Protein AF-0000000067177892 (afdb_homodimer)

Nearest PDB structures (foldseek):
  2gff-assembly1_A  TM=6.973E-01  e=8.942E-05  Yersinia pestis
  4hl9-assembly4_H  TM=6.411E-01  e=6.938E-05  Rhodospirillum rubrum ATCC 11170
  2omo-assembly4_E  TM=6.612E-01  e=3.390E-04  Nitrosomonas europaea
  4dpo-assembly1_B  TM=6.116E-01  e=1.309E-04  Methanosarcina mazei Go1
  3lo3-assembly2_C  TM=5.794E-01  e=1.880E-03  Colwellia psychrerythraea 34H

Foldseek 3Di:
DKKKKKWFFAAPPWFFAVVCCVPPLQVLLCVQLVVLFFPDWDKDADPDAHPDGRTGIMIITDGPDPNSVVCSCPDPSVVVSLVCCVVGGPTDIDIDMDDDDDDPPD/DKKKKKWFFAAPPWFFAVVCCVPPLQVLLCVQLVVLFFPDWDKDADPDAHPDGRTGIMIITDGPDPNSVVCSCPDPSVVVSLVCRVVGGPTDIDMDMDDDDDDPPD

Structure (mmCIF, N/CA/C/O backbone):
data_AF-0000000067177892-model_v1
#
loop_
_entity.id
_entity.type
_entity.pdbx_description
1 polymer 'Ethyl tert-butyl ether degradation EthD'
#
loop_
_atom_site.group_PDB
_atom_site.id
_atom_site.type_symbol
_atom_site.label_atom_id
_atom_site.label_alt_id
_atom_site.label_comp_id
_atom_site.label_asym_id
_atom_site.label_entity_id
_atom_site.label_seq_id
_atom_site.pdbx_PDB_ins_code
_atom_site.Cartn_x
_atom_site.Cartn_y
_atom_site.Cartn_z
_atom_site.occupancy
_atom_site.B_iso_or_equiv
_atom_site.auth_seq_id
_atom_site.auth_comp_id
_atom_site.auth_asym_id
_atom_site.auth_atom_id
_atom_site.pdbx_PDB_model_num
ATOM 1 N N . MET A 1 1 ? -8.859 -0.493 13.383 1 86.25 1 MET A N 1
ATOM 2 C CA . MET A 1 1 ? -7.719 0.287 12.906 1 86.25 1 MET A CA 1
ATOM 3 C C . MET A 1 1 ? -7.93 0.736 11.469 1 86.25 1 MET A C 1
ATOM 5 O O . MET A 1 1 ? -8.469 -0.015 10.648 1 86.25 1 MET A O 1
ATOM 9 N N . THR A 1 2 ? -7.699 2.133 11.242 1 94.75 2 THR A N 1
ATOM 10 C CA . THR A 1 2 ? -7.844 2.732 9.914 1 94.75 2 THR A CA 1
ATOM 11 C C . THR A 1 2 ? -6.48 3.094 9.336 1 94.75 2 THR A C 1
ATOM 13 O O . THR A 1 2 ? -5.605 3.586 10.047 1 94.75 2 THR A O 1
ATOM 16 N N . MET A 1 3 ? -6.438 2.818 8.031 1 97.06 3 MET A N 1
ATOM 17 C CA . MET A 1 3 ? -5.168 3.111 7.367 1 97.06 3 MET A CA 1
ATOM 18 C C . MET A 1 3 ? -5.375 4.062 6.191 1 97.06 3 MET A C 1
ATOM 20 O O . MET A 1 3 ? -6.34 3.924 5.438 1 97.06 3 MET A O 1
ATOM 24 N N . MET A 1 4 ? -4.551 5.051 6.16 1 97.19 4 MET A N 1
ATOM 25 C CA . MET A 1 4 ? -4.496 5.898 4.973 1 97.19 4 MET A CA 1
ATOM 26 C C . MET A 1 4 ? -3.293 5.543 4.105 1 97.19 4 MET A C 1
ATOM 28 O O . MET A 1 4 ? -2.152 5.582 4.574 1 97.19 4 MET A O 1
ATOM 32 N N . LEU A 1 5 ? -3.57 5.156 2.922 1 97.12 5 LEU A N 1
ATOM 33 C CA . LEU A 1 5 ? -2.529 4.98 1.915 1 97.12 5 LEU A CA 1
ATOM 34 C C . LEU A 1 5 ? -2.154 6.316 1.282 1 97.12 5 LEU A C 1
ATOM 36 O O . LEU A 1 5 ? -3.021 7.035 0.779 1 97.12 5 LEU A O 1
ATOM 40 N N . VAL A 1 6 ? -0.869 6.648 1.388 1 97.12 6 VAL A N 1
ATOM 41 C CA . VAL A 1 6 ? -0.323 7.766 0.622 1 97.12 6 VAL A CA 1
ATOM 42 C C . VAL A 1 6 ? 0.637 7.242 -0.443 1 97.12 6 VAL A C 1
ATOM 44 O O . VAL A 1 6 ? 1.616 6.562 -0.125 1 97.12 6 VAL A O 1
ATOM 47 N N . HIS A 1 7 ? 0.325 7.52 -1.714 1 94.75 7 HIS A N 1
ATOM 48 C CA . HIS A 1 7 ? 1.278 7.031 -2.703 1 94.75 7 HIS A CA 1
ATOM 49 C C . HIS A 1 7 ? 1.617 8.109 -3.723 1 94.75 7 HIS A C 1
ATOM 51 O O . HIS A 1 7 ? 0.82 9.023 -3.953 1 94.75 7 HIS A O 1
ATOM 57 N N . TYR A 1 8 ? 2.836 8.086 -4.156 1 95.75 8 TYR A N 1
ATOM 58 C CA . TYR A 1 8 ? 3.387 8.969 -5.176 1 95.75 8 TYR A CA 1
ATOM 59 C C . TYR A 1 8 ? 3.625 8.219 -6.48 1 95.75 8 TYR A C 1
ATOM 61 O O . TYR A 1 8 ? 4.352 7.223 -6.508 1 95.75 8 TYR A O 1
ATOM 69 N N . VAL A 1 9 ? 2.949 8.703 -7.508 1 92.88 9 VAL A N 1
ATOM 70 C CA . VAL A 1 9 ? 3.062 8.086 -8.82 1 92.88 9 VAL A CA 1
ATOM 71 C C . VAL A 1 9 ? 3.75 9.047 -9.789 1 92.88 9 VAL A C 1
ATOM 73 O O . VAL A 1 9 ? 3.35 10.203 -9.914 1 92.88 9 VAL A O 1
ATOM 76 N N . GLY A 1 10 ? 4.793 8.57 -10.32 1 91.94 10 GLY A N 1
ATOM 77 C CA . GLY A 1 10 ? 5.574 9.375 -11.25 1 91.94 10 GLY A CA 1
ATOM 78 C C . GLY A 1 10 ? 6.234 8.555 -12.344 1 91.94 10 GLY A C 1
ATOM 79 O O . GLY A 1 10 ? 5.672 7.566 -12.805 1 91.94 10 GLY A O 1
ATOM 80 N N . ASN A 1 11 ? 7.176 9.086 -12.922 1 88.44 11 ASN A N 1
ATOM 81 C CA . ASN A 1 11 ? 7.965 8.398 -13.938 1 88.44 11 ASN A CA 1
ATOM 82 C C . ASN A 1 11 ? 9.461 8.531 -13.664 1 88.44 11 ASN A C 1
ATOM 84 O O . ASN A 1 11 ? 9.867 9.008 -12.602 1 88.44 11 ASN A O 1
ATOM 88 N N . ALA A 1 12 ? 10.25 7.988 -14.578 1 83.75 12 ALA A N 1
ATOM 89 C CA . ALA A 1 12 ? 11.695 7.93 -14.383 1 83.75 12 ALA A CA 1
ATOM 90 C C . ALA A 1 12 ? 12.289 9.328 -14.234 1 83.75 12 ALA A C 1
ATOM 92 O O . ALA A 1 12 ? 13.344 9.5 -13.625 1 83.75 12 ALA A O 1
ATOM 93 N N . ASP A 1 13 ? 11.57 10.352 -14.672 1 89 13 ASP A N 1
ATOM 94 C CA . ASP A 1 13 ? 12.094 11.719 -14.656 1 89 13 ASP A CA 1
ATOM 95 C C . ASP A 1 13 ? 11.562 12.492 -13.445 1 89 13 ASP A C 1
ATOM 97 O O . ASP A 1 13 ? 11.992 13.617 -13.188 1 89 13 ASP A O 1
ATOM 101 N N . SER A 1 14 ? 10.695 11.844 -12.773 1 93.25 14 SER A N 1
ATOM 102 C CA . SER A 1 14 ? 10.094 12.547 -11.641 1 93.25 14 SER A CA 1
ATOM 103 C C . SER A 1 14 ? 11.102 12.766 -10.523 1 93.25 14 SER A C 1
ATOM 105 O O . SER A 1 14 ? 11.883 11.867 -10.195 1 93.25 14 SER A O 1
ATOM 107 N N . ARG A 1 15 ? 11.078 13.969 -9.992 1 95.56 15 ARG A N 1
ATOM 108 C CA . ARG A 1 15 ? 11.891 14.281 -8.828 1 95.56 15 ARG A CA 1
ATOM 109 C C . ARG A 1 15 ? 11.281 13.703 -7.555 1 95.56 15 ARG A C 1
ATOM 111 O O . ARG A 1 15 ? 10.109 13.961 -7.25 1 95.56 15 ARG A O 1
ATOM 118 N N . PHE A 1 16 ? 12.102 13.008 -6.785 1 96.75 16 PHE A N 1
ATOM 119 C CA . PHE A 1 16 ? 11.734 12.539 -5.453 1 96.75 16 PHE A CA 1
ATOM 120 C C . PHE A 1 16 ? 12.969 12.367 -4.578 1 96.75 16 PHE A C 1
ATOM 122 O O . PHE A 1 16 ? 13.781 11.469 -4.805 1 96.75 16 PHE A O 1
ATOM 129 N N . ASP A 1 17 ? 13.117 13.195 -3.613 1 97.56 17 ASP A N 1
ATOM 130 C CA . ASP A 1 17 ? 14.25 13.148 -2.693 1 97.56 17 ASP A CA 1
ATOM 131 C C . ASP A 1 17 ? 13.977 12.188 -1.535 1 97.56 17 ASP A C 1
ATOM 133 O O . ASP A 1 17 ? 13.469 12.602 -0.488 1 97.56 17 ASP A O 1
ATOM 137 N N . ARG A 1 18 ? 14.398 10.969 -1.664 1 96.5 18 ARG A N 1
ATOM 138 C CA . ARG A 1 18 ? 14.102 9.906 -0.711 1 96.5 18 ARG A CA 1
ATOM 139 C C . ARG A 1 18 ? 14.719 10.203 0.651 1 96.5 18 ARG A C 1
ATOM 141 O O . ARG A 1 18 ? 14.109 9.922 1.688 1 96.5 18 ARG A O 1
ATOM 148 N N . ASP A 1 19 ? 15.969 10.695 0.609 1 96.94 19 ASP A N 1
ATOM 149 C CA . ASP A 1 19 ? 16.641 10.992 1.871 1 96.94 19 ASP A CA 1
ATOM 150 C C . ASP A 1 19 ? 15.859 12.031 2.676 1 96.94 19 ASP A C 1
ATOM 152 O O . ASP A 1 19 ? 15.594 11.836 3.863 1 96.94 19 ASP A O 1
ATOM 156 N N . TYR A 1 20 ? 15.516 13.141 2.014 1 98.31 20 TYR A N 1
ATOM 157 C CA . TYR A 1 20 ? 14.734 14.164 2.695 1 98.31 20 TYR A CA 1
ATOM 158 C C . TYR A 1 20 ? 13.406 13.594 3.193 1 98.31 20 TYR A C 1
ATOM 160 O O . TYR A 1 20 ? 12.992 13.875 4.32 1 98.31 20 TYR A O 1
ATOM 168 N N . TYR A 1 21 ? 12.82 12.828 2.338 1 98.44 21 TYR A N 1
ATOM 169 C CA . TYR A 1 21 ? 11.539 12.227 2.688 1 98.44 21 TYR A CA 1
ATOM 170 C C . TYR A 1 21 ? 11.641 11.43 3.977 1 98.44 21 TYR A C 1
ATOM 172 O O . TYR A 1 21 ? 10.836 11.594 4.891 1 98.44 21 TYR A O 1
ATOM 180 N N . MET A 1 22 ? 12.617 10.672 4.094 1 98.19 22 MET A N 1
ATOM 181 C CA . MET A 1 22 ? 12.75 9.75 5.219 1 98.19 22 MET A CA 1
ATOM 182 C C . MET A 1 22 ? 13.258 10.484 6.461 1 98.19 22 MET A C 1
ATOM 184 O O . MET A 1 22 ? 12.859 10.148 7.578 1 98.19 22 MET A O 1
ATOM 188 N N . THR A 1 23 ? 14.094 11.453 6.293 1 98.06 23 THR A N 1
ATOM 189 C CA . THR A 1 23 ? 14.781 12.023 7.445 1 98.06 23 THR A CA 1
ATOM 190 C C . THR A 1 23 ? 14.047 13.266 7.945 1 98.06 23 THR A C 1
ATOM 192 O O . THR A 1 23 ? 14.234 13.688 9.094 1 98.06 23 THR A O 1
ATOM 195 N N . GLU A 1 24 ? 13.25 13.875 7.098 1 98.5 24 GLU A N 1
ATOM 196 C CA . GLU A 1 24 ? 12.578 15.117 7.477 1 98.5 24 GLU A CA 1
ATOM 197 C C . GLU A 1 24 ? 11.062 14.969 7.395 1 98.5 24 GLU A C 1
ATOM 199 O O . GLU A 1 24 ? 10.359 15.18 8.383 1 98.5 24 GLU A O 1
ATOM 204 N N . HIS A 1 25 ? 10.539 14.578 6.27 1 98.75 25 HIS A N 1
ATOM 205 C CA . HIS A 1 25 ? 9.094 14.641 6.047 1 98.75 25 HIS A CA 1
ATOM 206 C C . HIS A 1 25 ? 8.359 13.625 6.914 1 98.75 25 HIS A C 1
ATOM 208 O O . HIS A 1 25 ? 7.391 13.969 7.594 1 98.75 25 HIS A O 1
ATOM 214 N N . VAL A 1 26 ? 8.82 12.398 6.895 1 98.56 26 VAL A N 1
ATOM 215 C CA . VAL A 1 26 ? 8.125 11.344 7.625 1 98.56 26 VAL A CA 1
ATOM 216 C C . VAL A 1 26 ? 8.156 11.648 9.125 1 98.56 26 VAL A C 1
ATOM 218 O O . VAL A 1 26 ? 7.125 11.586 9.797 1 98.56 26 VAL A O 1
ATOM 221 N N . PRO A 1 27 ? 9.312 12.07 9.688 1 98.44 27 PRO A N 1
ATOM 222 C CA . PRO A 1 27 ? 9.297 12.477 11.094 1 98.44 27 PRO A CA 1
ATOM 223 C C . PRO A 1 27 ? 8.344 13.641 11.359 1 98.44 27 PRO A C 1
ATOM 225 O O . PRO A 1 27 ? 7.723 13.711 12.422 1 98.44 27 PRO A O 1
ATOM 228 N N . LEU A 1 28 ? 8.227 14.602 10.445 1 98.62 28 LEU A N 1
ATOM 229 C CA . LEU A 1 28 ? 7.27 15.695 10.57 1 98.62 28 LEU A CA 1
ATOM 230 C C . LEU A 1 28 ? 5.844 15.156 10.641 1 98.62 28 LEU A C 1
ATOM 232 O O . LEU A 1 28 ? 5.051 15.609 11.469 1 98.62 28 LEU A O 1
ATOM 236 N N . VAL A 1 29 ? 5.461 14.195 9.789 1 98.69 29 VAL A N 1
ATOM 237 C CA . VAL A 1 29 ? 4.156 13.539 9.789 1 98.69 29 VAL A CA 1
ATOM 238 C C . VAL A 1 29 ? 3.906 12.883 11.141 1 98.69 29 VAL A C 1
ATOM 240 O O . VAL A 1 29 ? 2.859 13.094 11.758 1 98.69 29 VAL A O 1
ATOM 243 N N . GLU A 1 30 ? 4.879 12.148 11.602 1 98.44 30 GLU A N 1
ATOM 244 C CA . GLU A 1 30 ? 4.742 11.414 12.859 1 98.44 30 GLU A CA 1
ATOM 245 C C . GLU A 1 30 ? 4.566 12.359 14.039 1 98.44 30 GLU A C 1
ATOM 247 O O . GLU A 1 30 ? 3.732 12.125 14.914 1 98.44 30 GLU A O 1
ATOM 252 N N . ARG A 1 31 ? 5.367 13.398 14.039 1 98.19 31 ARG A N 1
ATOM 253 C CA . ARG A 1 31 ? 5.266 14.367 15.125 1 98.19 31 ARG A CA 1
ATOM 254 C C . ARG A 1 31 ? 3.926 15.102 15.086 1 98.19 31 ARG A C 1
ATOM 256 O O . ARG A 1 31 ? 3.346 15.406 16.125 1 98.19 31 ARG A O 1
ATOM 263 N N . THR A 1 32 ? 3.461 15.398 13.945 1 98.5 32 THR A N 1
ATOM 264 C CA . THR A 1 32 ? 2.25 16.188 13.758 1 98.5 32 THR A CA 1
ATOM 265 C C . THR A 1 32 ? 1.008 15.359 14.062 1 98.5 32 THR A C 1
ATOM 267 O O . THR A 1 32 ? 0.1 15.82 14.758 1 98.5 32 THR A O 1
ATOM 270 N N . TRP A 1 33 ? 0.952 14.125 13.617 1 98.69 33 TRP A N 1
ATOM 271 C CA . TRP A 1 33 ? -0.287 13.359 13.672 1 98.69 33 TRP A CA 1
ATOM 272 C C . TRP A 1 33 ? -0.254 12.352 14.812 1 98.69 33 TRP A C 1
ATOM 274 O O . TRP A 1 33 ? -1.292 11.805 15.203 1 98.69 33 TRP A O 1
ATOM 284 N N . GLY A 1 34 ? 0.928 12.102 15.352 1 98.31 34 GLY A N 1
ATOM 285 C CA . GLY A 1 34 ? 1.055 11.211 16.4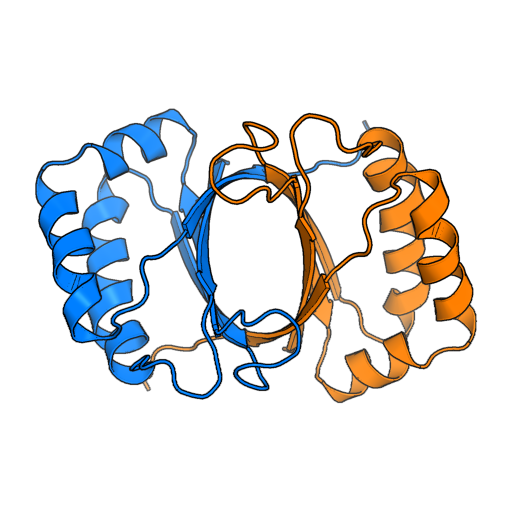84 1 98.31 34 GLY A CA 1
ATOM 286 C C . GLY A 1 34 ? 0.083 11.531 17.609 1 98.31 34 GLY A C 1
ATOM 287 O O . GLY A 1 34 ? -0.691 10.672 18.031 1 98.31 34 GLY A O 1
ATOM 288 N N . PRO A 1 35 ? 0.125 12.734 18.094 1 98.12 35 PRO A N 1
ATOM 289 C CA . PRO A 1 35 ? -0.774 13.109 19.188 1 98.12 35 PRO A CA 1
ATOM 290 C C . PRO A 1 35 ? -2.248 12.938 18.812 1 98.12 35 PRO A C 1
ATOM 292 O O . PRO A 1 35 ? -3.105 12.93 19.703 1 98.12 35 PRO A O 1
ATOM 295 N N . HIS A 1 36 ? -2.553 12.812 17.562 1 97.94 36 HIS A N 1
ATOM 296 C CA . HIS A 1 36 ? -3.938 12.695 17.109 1 97.94 36 HIS A CA 1
ATOM 297 C C . HIS A 1 36 ? -4.285 11.242 16.781 1 97.94 36 HIS A C 1
ATOM 299 O O . HIS A 1 36 ? -5.363 10.969 16.266 1 97.94 36 HIS A O 1
ATOM 305 N N . GLY A 1 37 ? -3.336 10.344 17.016 1 97.94 37 GLY A N 1
ATOM 306 C CA . GLY A 1 37 ? -3.73 8.945 16.922 1 97.94 37 GLY A CA 1
ATOM 307 C C . GLY A 1 37 ? -3.002 8.203 15.82 1 97.94 37 GLY A C 1
ATOM 308 O O . GLY A 1 37 ? -3.271 7.02 15.578 1 97.94 37 GLY A O 1
ATOM 309 N N . LEU A 1 38 ? -2.068 8.812 15.094 1 98.62 38 LEU A N 1
ATOM 310 C CA . LEU A 1 38 ? -1.201 8.055 14.195 1 98.62 38 LEU A CA 1
ATOM 311 C C . LEU A 1 38 ? -0.322 7.082 14.977 1 98.62 38 LEU A C 1
ATOM 313 O O . LEU A 1 38 ? 0.424 7.492 15.867 1 98.62 38 LEU A O 1
ATOM 317 N N . ARG A 1 39 ? -0.387 5.848 14.578 1 98.44 39 ARG A N 1
ATOM 318 C CA . ARG A 1 39 ? 0.364 4.82 15.297 1 98.44 39 ARG A CA 1
ATOM 319 C C . ARG A 1 39 ? 1.668 4.496 14.57 1 98.44 39 ARG A C 1
ATOM 321 O O . ARG A 1 39 ? 2.678 4.191 15.211 1 98.44 39 ARG A O 1
ATOM 328 N N . SER A 1 40 ? 1.587 4.551 13.266 1 97.81 40 SER A N 1
ATOM 329 C CA . SER A 1 40 ? 2.791 4.309 12.477 1 97.81 40 SER A CA 1
ATOM 330 C C . SER A 1 40 ? 2.65 4.867 11.07 1 97.81 40 SER A C 1
ATOM 332 O O . SER A 1 40 ? 1.536 5.043 10.57 1 97.81 40 SER A O 1
ATOM 334 N N . ALA A 1 41 ? 3.748 5.176 10.531 1 98.31 41 ALA A N 1
ATOM 335 C CA . ALA A 1 41 ? 3.939 5.492 9.125 1 98.31 41 ALA A CA 1
ATOM 336 C C . ALA A 1 41 ? 5.008 4.602 8.5 1 98.31 41 ALA A C 1
ATOM 338 O O . ALA A 1 41 ? 6.207 4.805 8.719 1 98.31 41 ALA A O 1
ATOM 339 N N . GLU A 1 42 ? 4.605 3.65 7.754 1 98 42 GLU A N 1
ATOM 340 C CA . GLU A 1 42 ? 5.527 2.699 7.137 1 98 42 GLU A CA 1
ATOM 341 C C . GLU A 1 42 ? 5.77 3.041 5.668 1 98 42 GLU A C 1
ATOM 343 O O . GLU A 1 42 ? 4.828 3.1 4.875 1 98 42 GLU A O 1
ATOM 348 N N . VAL A 1 43 ? 7.051 3.186 5.383 1 97.94 43 VAL A N 1
ATOM 349 C CA . VAL A 1 43 ? 7.387 3.635 4.035 1 97.94 43 VAL A CA 1
ATOM 350 C C . VAL A 1 43 ? 8.008 2.484 3.244 1 97.94 43 VAL A C 1
ATOM 352 O O . VAL A 1 43 ? 8.828 1.733 3.77 1 97.94 43 VAL A O 1
ATOM 355 N N . TYR A 1 44 ? 7.555 2.381 2.01 1 96.62 44 TYR A N 1
ATOM 356 C CA . TYR A 1 44 ? 8.195 1.512 1.026 1 96.62 44 TYR A CA 1
ATOM 357 C C . TYR A 1 44 ? 8.523 2.281 -0.247 1 96.62 44 TYR A C 1
ATOM 359 O O . TYR A 1 44 ? 7.754 3.143 -0.678 1 96.62 44 TYR A O 1
ATOM 367 N N . PHE A 1 45 ? 9.68 1.915 -0.827 1 94.94 45 PHE A N 1
ATOM 368 C CA . PHE A 1 45 ? 10.094 2.463 -2.113 1 94.94 45 PHE A CA 1
ATOM 369 C C . PHE A 1 45 ? 10.078 1.387 -3.191 1 94.94 45 PHE A C 1
ATOM 371 O O . PHE A 1 45 ? 10.477 0.248 -2.947 1 94.94 45 PHE A O 1
ATOM 378 N N . ALA A 1 46 ? 9.539 1.821 -4.391 1 94.38 46 ALA A N 1
ATOM 379 C CA . ALA A 1 46 ? 9.68 0.912 -5.527 1 94.38 46 ALA A CA 1
ATOM 380 C C . ALA A 1 46 ? 11.141 0.569 -5.781 1 94.38 46 ALA A C 1
ATOM 382 O O . ALA A 1 46 ? 12.008 1.441 -5.715 1 94.38 46 ALA A O 1
ATOM 383 N N . ALA A 1 47 ? 11.43 -0.761 -5.934 1 88.81 47 ALA A N 1
ATOM 384 C CA . ALA A 1 47 ? 12.797 -1.205 -6.188 1 88.81 47 ALA A CA 1
ATOM 385 C C . ALA A 1 47 ? 13.32 -0.637 -7.504 1 88.81 47 ALA A C 1
ATOM 387 O O . ALA A 1 47 ? 14.484 -0.241 -7.598 1 88.81 47 ALA A O 1
ATOM 388 N N . GLU A 1 48 ? 12.5 -0.742 -8.484 1 78.25 48 GLU A N 1
ATOM 389 C CA . GLU A 1 48 ? 12.836 -0.118 -9.766 1 78.25 48 GLU A CA 1
ATOM 390 C C . GLU A 1 48 ? 11.875 1.028 -10.086 1 78.25 48 GLU A C 1
ATOM 392 O O . GLU A 1 48 ? 10.656 0.871 -9.992 1 78.25 48 GLU A O 1
ATOM 397 N N . ALA A 1 49 ? 12.578 2.174 -9.953 1 57.88 49 ALA A N 1
ATOM 398 C CA . ALA A 1 49 ? 11.781 3.373 -10.203 1 57.88 49 ALA A CA 1
ATOM 399 C C . ALA A 1 49 ? 11.172 3.355 -11.602 1 57.88 49 ALA A C 1
ATOM 401 O O . ALA A 1 49 ? 11.836 2.951 -12.562 1 57.88 49 ALA A O 1
ATOM 402 N N . GLY A 1 50 ? 9.891 3.881 -11.578 1 56.34 50 GLY A N 1
ATOM 403 C CA . GLY A 1 50 ? 9.297 4.152 -12.875 1 56.34 50 GLY A CA 1
ATOM 404 C C . GLY A 1 50 ? 8.875 2.895 -13.609 1 56.34 50 GLY A C 1
ATOM 405 O O . GLY A 1 50 ? 8.625 2.93 -14.82 1 56.34 50 GLY A O 1
ATOM 406 N N . GLU A 1 51 ? 9.016 1.813 -13.016 1 57.97 51 GLU A N 1
ATOM 407 C CA . GLU A 1 51 ? 8.469 0.658 -13.719 1 57.97 51 GLU A CA 1
ATOM 408 C C . GLU A 1 51 ? 7.012 0.883 -14.102 1 57.97 51 GLU A C 1
ATOM 410 O O . GLU A 1 51 ? 6.461 1.958 -13.859 1 57.97 51 GLU A O 1
ATOM 415 N N . ALA A 1 52 ? 6.363 -0.119 -14.625 1 56.59 52 ALA A N 1
ATOM 416 C CA . ALA A 1 52 ? 5.117 -0.158 -15.391 1 56.59 52 ALA A CA 1
ATOM 417 C C . ALA A 1 52 ? 4.027 0.659 -14.703 1 56.59 52 ALA A C 1
ATOM 419 O O . ALA A 1 52 ? 3.256 1.356 -15.367 1 56.59 52 ALA A O 1
ATOM 420 N N . ASP A 1 53 ? 4.031 0.902 -13.438 1 71.44 53 ASP A N 1
ATOM 421 C CA . ASP A 1 53 ? 2.844 1.539 -12.875 1 71.44 53 ASP A CA 1
ATOM 422 C C . ASP A 1 53 ? 3.188 2.896 -12.266 1 71.44 53 ASP A C 1
ATOM 424 O O . ASP A 1 53 ? 2.301 3.615 -11.797 1 71.44 53 ASP A O 1
ATOM 428 N N . GLY A 1 54 ? 4.449 3.277 -12.367 1 87.06 54 GLY A N 1
ATOM 429 C CA . GLY A 1 54 ? 4.902 4.613 -12.016 1 87.06 54 GLY A CA 1
ATOM 430 C C . GLY A 1 54 ? 4.926 4.859 -10.523 1 87.06 54 GLY A C 1
ATOM 431 O O . GLY A 1 54 ? 5.152 5.988 -10.078 1 87.06 54 GLY A O 1
ATOM 432 N N . VAL A 1 55 ? 4.625 3.801 -9.68 1 93.19 55 VAL A N 1
ATOM 433 C CA . VAL A 1 55 ? 4.668 4.008 -8.234 1 93.19 55 VAL A CA 1
ATOM 434 C C . VAL A 1 55 ? 6.105 4.27 -7.789 1 93.19 55 VAL A C 1
ATOM 436 O O . VAL A 1 55 ? 7.004 3.477 -8.078 1 93.19 55 VAL A O 1
ATOM 439 N N . ILE A 1 56 ? 6.301 5.312 -7.191 1 94.94 56 ILE A N 1
ATOM 440 C CA . ILE A 1 56 ? 7.613 5.676 -6.668 1 94.94 56 ILE A CA 1
ATOM 441 C C . ILE A 1 56 ? 7.711 5.273 -5.195 1 94.94 56 ILE A C 1
ATOM 443 O O . ILE A 1 56 ? 8.688 4.645 -4.785 1 94.94 56 ILE A O 1
ATOM 447 N N . THR A 1 57 ? 6.699 5.574 -4.445 1 95.81 57 THR A N 1
ATOM 448 C CA . THR A 1 57 ? 6.688 5.309 -3.01 1 95.81 57 THR A CA 1
ATOM 449 C C . THR A 1 57 ? 5.254 5.188 -2.494 1 95.81 57 THR A C 1
ATOM 451 O O . THR A 1 57 ? 4.336 5.789 -3.051 1 95.81 57 THR A O 1
ATOM 454 N N . ILE A 1 58 ? 5.137 4.344 -1.496 1 97.06 58 ILE A N 1
ATOM 455 C CA . ILE A 1 58 ? 3.916 4.336 -0.698 1 97.06 58 ILE A CA 1
ATOM 456 C C . ILE A 1 58 ? 4.262 4.543 0.775 1 97.06 58 ILE A C 1
ATOM 458 O O . ILE A 1 58 ? 5.324 4.121 1.235 1 97.06 58 ILE A O 1
ATOM 462 N N . CYS A 1 59 ? 3.41 5.152 1.424 1 98.62 59 CYS A N 1
ATOM 463 C CA . CYS A 1 59 ? 3.438 5.297 2.875 1 98.62 59 CYS A CA 1
ATOM 464 C C . CYS A 1 59 ? 2.125 4.828 3.494 1 98.62 59 CYS A C 1
ATOM 466 O O . CYS A 1 59 ? 1.054 5.316 3.133 1 98.62 59 CYS A O 1
ATOM 468 N N . LEU A 1 60 ? 2.211 3.865 4.336 1 98.5 60 LEU A N 1
ATOM 469 C CA . LEU A 1 60 ? 1.07 3.357 5.09 1 98.5 60 LEU A CA 1
ATOM 470 C C . LEU A 1 60 ? 0.953 4.059 6.441 1 98.5 60 LEU A C 1
ATOM 472 O O . LEU A 1 60 ? 1.737 3.793 7.352 1 98.5 60 LEU A O 1
ATOM 476 N N . CYS A 1 61 ? -0.032 4.906 6.551 1 98.5 61 CYS A N 1
ATOM 477 C CA . CYS A 1 61 ? -0.292 5.621 7.797 1 98.5 61 CYS A CA 1
ATOM 478 C C . CYS A 1 61 ? -1.413 4.953 8.586 1 98.5 61 CYS A C 1
ATOM 480 O O . CYS A 1 61 ? -2.586 5.066 8.219 1 98.5 61 CYS A O 1
ATOM 482 N N . HIS A 1 62 ? -1.031 4.309 9.656 1 98.5 62 HIS A N 1
ATOM 483 C CA . HIS A 1 62 ? -2.008 3.615 10.484 1 98.5 62 HIS A CA 1
ATOM 484 C C . HIS A 1 62 ? -2.486 4.5 11.633 1 98.5 62 HIS A C 1
ATOM 486 O O . HIS A 1 62 ? -1.683 4.957 12.445 1 98.5 62 HIS A O 1
ATOM 492 N N . PHE A 1 63 ? -3.771 4.66 11.656 1 98.25 63 PHE A N 1
ATOM 493 C CA . PHE A 1 63 ? -4.395 5.445 12.719 1 98.25 63 PHE A CA 1
ATOM 494 C C . PHE A 1 63 ? -5.18 4.551 13.664 1 98.25 63 PHE A C 1
ATOM 496 O O . PHE A 1 63 ? -5.582 3.445 13.297 1 98.25 63 PHE A O 1
ATOM 503 N N . GLU A 1 64 ? -5.426 5.082 14.844 1 97.81 64 GLU A N 1
ATOM 504 C CA . GLU A 1 64 ? -6.199 4.355 15.852 1 97.81 64 GLU A CA 1
ATOM 505 C C . GLU A 1 64 ? -7.578 3.982 15.32 1 97.81 64 GLU A C 1
ATOM 507 O O . GLU A 1 64 ? -8.07 2.881 15.578 1 97.81 64 GLU A O 1
ATOM 512 N N . ASP A 1 65 ? -8.234 4.902 14.734 1 96.38 65 ASP A N 1
ATOM 513 C CA . ASP A 1 65 ? -9.539 4.715 14.094 1 96.38 65 ASP A CA 1
ATOM 514 C C . ASP A 1 65 ? -9.844 5.848 13.117 1 96.38 65 ASP A C 1
ATOM 516 O O . ASP A 1 65 ? -8.992 6.719 12.891 1 96.38 65 ASP A O 1
ATOM 520 N N . ARG A 1 66 ? -10.969 5.773 12.484 1 95.06 66 ARG A N 1
ATOM 521 C CA . ARG A 1 66 ? -11.352 6.738 11.461 1 95.06 66 ARG A CA 1
ATOM 522 C C . ARG A 1 66 ? -11.453 8.141 12.039 1 95.06 66 ARG A C 1
ATOM 524 O O . ARG A 1 66 ? -11.031 9.117 11.406 1 95.06 66 ARG A O 1
ATOM 531 N N . ASP A 1 67 ? -12.055 8.289 13.25 1 97.06 67 ASP A N 1
ATOM 532 C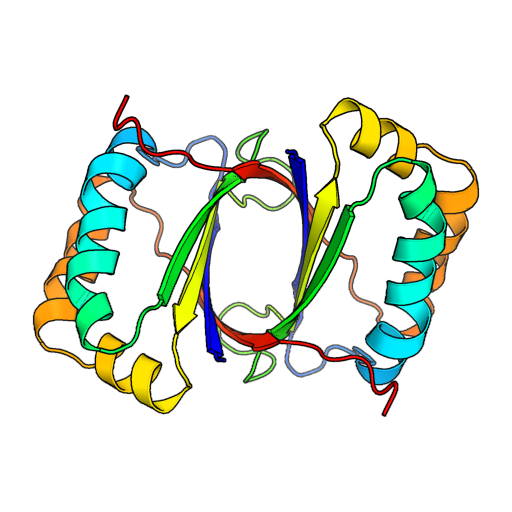 CA . ASP A 1 67 ? -12.188 9.594 13.891 1 97.06 67 ASP A CA 1
ATOM 533 C C . ASP A 1 67 ? -10.828 10.227 14.141 1 97.06 67 ASP A C 1
ATOM 535 O O . ASP A 1 67 ? -10.633 11.422 13.898 1 97.06 67 ASP A O 1
ATOM 539 N N . ALA A 1 68 ? -9.883 9.438 14.609 1 97.75 68 ALA A N 1
ATOM 540 C CA . ALA A 1 68 ? -8.523 9.914 14.836 1 97.75 68 ALA A CA 1
ATOM 541 C C . ALA A 1 68 ? -7.898 10.43 13.547 1 97.75 68 ALA A C 1
ATOM 543 O O . ALA A 1 68 ? -7.254 11.477 13.539 1 97.75 68 ALA A O 1
ATOM 544 N N . MET A 1 69 ? -8.086 9.719 12.492 1 97.62 69 MET A N 1
ATOM 545 C CA . MET A 1 69 ? -7.547 10.141 11.195 1 97.62 69 MET A CA 1
ATOM 546 C C . MET A 1 69 ? -8.141 11.477 10.773 1 97.62 69 MET A C 1
ATOM 548 O O . MET A 1 69 ? -7.41 12.383 10.352 1 97.62 69 MET A O 1
ATOM 552 N N . GLU A 1 70 ? -9.398 11.586 10.875 1 96.44 70 GLU A N 1
ATOM 553 C CA . GLU A 1 70 ? -10.07 12.82 10.469 1 96.44 70 GLU A CA 1
ATOM 554 C C . GLU A 1 70 ? -9.578 14.008 11.289 1 96.44 70 GLU A C 1
ATOM 556 O O . GLU A 1 70 ? -9.359 15.094 10.758 1 96.44 70 GLU A O 1
ATOM 561 N N . LYS A 1 71 ? -9.43 13.82 12.555 1 97.62 71 LYS A N 1
ATOM 562 C CA . LYS A 1 71 ? -8.898 14.859 13.43 1 97.62 71 LYS A CA 1
ATOM 563 C C . LYS A 1 71 ? -7.48 15.25 13.016 1 97.62 71 LYS A C 1
ATOM 565 O O . LYS A 1 71 ? -7.145 16.438 12.977 1 97.62 71 LYS A O 1
ATOM 570 N N . ALA A 1 72 ? -6.672 14.258 12.758 1 98 72 ALA A N 1
ATOM 571 C CA . ALA A 1 72 ? -5.293 14.508 12.344 1 98 72 ALA A CA 1
ATOM 572 C C . ALA A 1 72 ? -5.25 15.344 11.062 1 98 72 ALA A C 1
ATOM 574 O O . ALA A 1 72 ? -4.52 16.328 10.984 1 98 72 ALA A O 1
ATOM 575 N N . LEU A 1 73 ? -6.039 14.977 10.102 1 97.12 73 LEU A N 1
ATOM 576 C CA . LEU A 1 73 ? -6.016 15.617 8.789 1 97.12 73 LEU A CA 1
ATOM 577 C C . LEU A 1 73 ? -6.605 17.016 8.859 1 97.12 73 LEU A C 1
ATOM 579 O O . LEU A 1 73 ? -6.309 17.875 8.016 1 97.12 73 LEU A O 1
ATOM 583 N N . SER A 1 74 ? -7.391 17.25 9.891 1 97.12 74 SER A N 1
ATOM 584 C CA . SER A 1 74 ? -8.031 18.547 10.039 1 97.12 74 SER A CA 1
ATOM 585 C C . SER A 1 74 ? -7.262 19.438 11.016 1 97.12 74 SER A C 1
ATOM 587 O O . SER A 1 74 ? -7.617 20.594 11.227 1 97.12 74 SER A O 1
ATOM 589 N N . ALA A 1 75 ? -6.27 18.953 11.633 1 97.25 75 ALA A N 1
ATOM 590 C CA . ALA A 1 75 ? -5.492 19.719 12.602 1 97.25 75 ALA A CA 1
ATOM 591 C C . ALA A 1 75 ? -4.801 20.906 11.938 1 97.25 75 ALA A C 1
ATOM 593 O O . ALA A 1 75 ? -4.367 20.812 10.789 1 97.25 75 ALA A O 1
ATOM 594 N N . PRO A 1 76 ? -4.629 22.047 12.656 1 96.81 76 PRO A N 1
ATOM 595 C CA . PRO A 1 76 ? -3.98 23.234 12.094 1 96.81 76 PRO A CA 1
ATOM 596 C C . PRO A 1 76 ? -2.539 22.969 11.664 1 96.81 76 PRO A C 1
ATOM 598 O O . PRO A 1 76 ? -2.064 23.547 10.688 1 96.81 76 PRO A O 1
ATOM 601 N N . GLU A 1 77 ? -1.888 22.094 12.406 1 97.56 77 GLU A N 1
ATOM 602 C CA . GLU A 1 77 ? -0.483 21.797 12.141 1 97.56 77 GLU A CA 1
ATOM 603 C C . GLU A 1 77 ? -0.323 20.984 10.867 1 97.56 77 GLU A C 1
ATOM 605 O O . GLU A 1 77 ? 0.782 20.875 10.328 1 97.56 77 GLU A O 1
ATOM 610 N N . THR A 1 78 ? -1.374 20.406 10.305 1 98.38 78 THR A N 1
ATOM 611 C CA . THR A 1 78 ? -1.317 19.578 9.109 1 98.38 78 THR A CA 1
ATOM 612 C C . THR A 1 78 ? -0.889 20.406 7.895 1 98.38 78 THR A C 1
ATOM 614 O O . THR A 1 78 ? -0.291 19.859 6.961 1 98.38 78 THR A O 1
ATOM 617 N N . ALA A 1 79 ? -1.209 21.688 7.93 1 98 79 ALA A N 1
ATOM 618 C CA . ALA A 1 79 ? -0.796 22.562 6.828 1 98 79 ALA A CA 1
ATOM 619 C C . ALA A 1 79 ? 0.711 22.484 6.609 1 98 79 ALA A C 1
ATOM 621 O O . ALA A 1 79 ? 1.179 22.5 5.469 1 98 79 ALA A O 1
ATOM 622 N N . ALA A 1 80 ? 1.485 22.406 7.699 1 98.31 80 ALA A N 1
ATOM 623 C CA . ALA A 1 80 ? 2.939 22.328 7.602 1 98.31 80 ALA A CA 1
ATOM 624 C C . ALA A 1 80 ? 3.365 21.047 6.898 1 98.31 80 ALA A C 1
ATOM 626 O O . ALA A 1 80 ? 4.348 21.031 6.152 1 98.31 80 ALA A O 1
ATOM 627 N N . VAL A 1 81 ? 2.672 19.906 7.156 1 98.62 81 VAL A N 1
ATOM 628 C CA . VAL A 1 81 ? 2.953 18.625 6.516 1 98.62 81 VAL A CA 1
ATOM 629 C C . VAL A 1 81 ? 2.73 18.734 5.008 1 98.62 81 VAL A C 1
ATOM 631 O O . VAL A 1 81 ? 3.578 18.328 4.215 1 98.62 81 VAL A O 1
ATOM 634 N N . MET A 1 82 ? 1.674 19.359 4.609 1 98.06 82 MET A N 1
ATOM 635 C CA . MET A 1 82 ? 1.332 19.484 3.195 1 98.06 82 MET A CA 1
ATOM 636 C C . MET A 1 82 ? 2.287 20.438 2.488 1 98.06 82 MET A C 1
ATOM 638 O O . MET A 1 82 ? 2.705 20.188 1.357 1 98.06 82 MET A O 1
ATOM 642 N N . ASP A 1 83 ? 2.633 21.531 3.189 1 98.38 83 ASP A N 1
ATOM 643 C CA . ASP A 1 83 ? 3.557 22.5 2.617 1 98.38 83 ASP A CA 1
ATOM 644 C C . ASP A 1 83 ? 4.945 21.906 2.434 1 98.38 83 ASP A C 1
ATOM 646 O O . ASP A 1 83 ? 5.719 22.359 1.588 1 98.38 83 ASP A O 1
ATOM 650 N N . ASP A 1 84 ? 5.254 20.922 3.215 1 98.75 84 ASP A N 1
ATOM 651 C CA . ASP A 1 84 ? 6.578 20.312 3.219 1 98.75 84 ASP A CA 1
ATOM 652 C C . ASP A 1 84 ? 6.785 19.438 1.984 1 98.75 84 ASP A C 1
ATOM 654 O O . ASP A 1 84 ? 7.918 19.078 1.652 1 98.75 84 ASP A O 1
ATOM 658 N N . VAL A 1 85 ? 5.719 19.047 1.245 1 98.75 85 VAL A N 1
ATOM 659 C CA . VAL A 1 85 ? 5.777 18.141 0.112 1 98.75 85 VAL A CA 1
ATOM 660 C C . VAL A 1 85 ? 6.676 18.719 -0.978 1 98.75 85 VAL A C 1
ATOM 662 O O . VAL A 1 85 ? 7.492 18 -1.563 1 98.75 85 VAL A O 1
ATOM 665 N N . ALA A 1 86 ? 6.688 19.984 -1.201 1 98.56 86 ALA A N 1
ATOM 666 C CA . ALA A 1 86 ? 7.445 20.625 -2.27 1 98.56 86 ALA A CA 1
ATOM 667 C C . ALA A 1 86 ? 8.945 20.531 -2.016 1 98.56 86 ALA A C 1
ATOM 669 O O . ALA A 1 86 ? 9.75 20.766 -2.922 1 98.56 86 ALA A O 1
ATOM 670 N N . ASN A 1 87 ? 9.352 20.219 -0.756 1 98.75 87 ASN A N 1
ATOM 671 C CA . ASN A 1 87 ? 10.766 20.141 -0.412 1 98.75 87 ASN A CA 1
ATOM 672 C C . ASN A 1 87 ? 11.398 18.859 -0.942 1 98.75 87 ASN A C 1
ATOM 674 O O . ASN A 1 87 ? 12.625 18.766 -1.069 1 98.75 87 ASN A O 1
ATOM 678 N N . PHE A 1 88 ? 10.617 17.844 -1.277 1 98.69 88 PHE A N 1
ATOM 679 C CA . PHE A 1 88 ? 11.266 16.609 -1.683 1 98.69 88 PHE A CA 1
ATOM 680 C C . PHE A 1 88 ? 10.695 16.109 -3.004 1 98.69 88 PHE A C 1
ATOM 682 O O . PHE A 1 88 ? 11.281 15.219 -3.637 1 98.69 88 PHE A O 1
ATOM 689 N N . THR A 1 89 ? 9.602 16.656 -3.475 1 98.5 89 THR A N 1
ATOM 690 C CA . THR A 1 89 ? 9.047 16.203 -4.742 1 98.5 89 THR A CA 1
ATOM 691 C C . THR A 1 89 ? 8.102 17.25 -5.324 1 98.5 89 THR A C 1
ATOM 693 O O . THR A 1 89 ? 7.621 18.125 -4.602 1 98.5 89 THR A O 1
ATOM 696 N N . ASP A 1 90 ? 7.832 17.156 -6.652 1 97.81 90 ASP A N 1
ATOM 697 C CA . ASP A 1 90 ? 6.812 17.953 -7.312 1 97.81 90 ASP A CA 1
ATOM 698 C C . ASP A 1 90 ? 5.539 17.141 -7.555 1 97.81 90 ASP A C 1
ATOM 700 O O . ASP A 1 90 ? 4.562 17.672 -8.094 1 97.81 90 ASP A O 1
ATOM 704 N N . ILE A 1 91 ? 5.574 15.891 -7.203 1 96 91 ILE A N 1
ATOM 705 C CA . ILE A 1 91 ? 4.438 15 -7.398 1 96 91 ILE A CA 1
ATOM 706 C C . ILE A 1 91 ? 3.393 15.242 -6.312 1 96 91 ILE A C 1
ATOM 708 O O . ILE A 1 91 ? 3.725 15.32 -5.129 1 96 91 ILE A O 1
ATOM 712 N N . ALA A 1 92 ? 2.162 15.469 -6.738 1 95.31 92 ALA A N 1
ATOM 713 C CA . ALA A 1 92 ? 1.085 15.5 -5.754 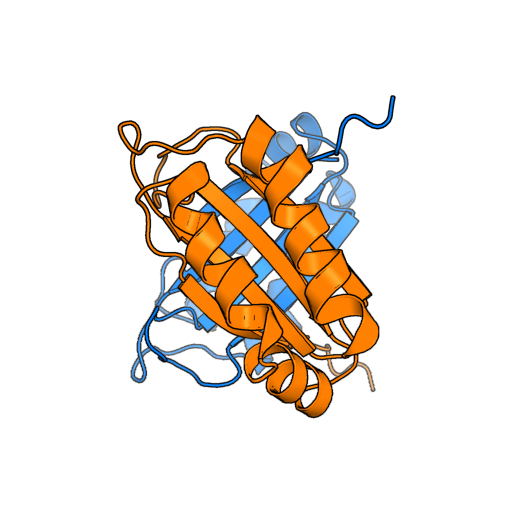1 95.31 92 ALA A CA 1
ATOM 714 C C . ALA A 1 92 ? 0.796 14.109 -5.203 1 95.31 92 ALA A C 1
ATOM 716 O O . ALA A 1 92 ? 0.559 13.172 -5.969 1 95.31 92 ALA A O 1
ATOM 717 N N . PRO A 1 93 ? 0.841 13.93 -3.912 1 96.25 93 PRO A N 1
ATOM 718 C CA . PRO A 1 93 ? 0.5 12.617 -3.369 1 96.25 93 PRO A CA 1
ATOM 719 C C . PRO A 1 93 ? -0.978 12.273 -3.547 1 96.25 93 PRO A C 1
ATOM 721 O O . PRO A 1 93 ? -1.822 13.164 -3.605 1 96.25 93 PRO A O 1
ATOM 724 N N . VAL A 1 94 ? -1.191 10.984 -3.645 1 93.25 94 VAL A N 1
ATOM 725 C CA . VAL A 1 94 ? -2.555 10.469 -3.631 1 93.25 94 VAL A CA 1
ATOM 726 C C . VAL A 1 94 ? -2.84 9.797 -2.287 1 93.25 94 VAL A C 1
ATOM 728 O O . VAL A 1 94 ? -2.068 8.945 -1.834 1 93.25 94 VAL A O 1
ATOM 731 N N . ARG A 1 95 ? -3.955 10.227 -1.665 1 94.75 95 ARG A N 1
ATOM 732 C CA . ARG A 1 95 ? -4.34 9.664 -0.375 1 94.75 95 ARG A CA 1
ATOM 733 C C . ARG A 1 95 ? -5.629 8.852 -0.494 1 94.75 95 ARG A C 1
ATOM 735 O O . ARG A 1 95 ? -6.602 9.305 -1.1 1 94.75 95 ARG A O 1
ATOM 742 N N . THR A 1 96 ? -5.594 7.68 0.002 1 94.62 96 THR A N 1
ATOM 743 C CA . THR A 1 96 ? -6.766 6.812 0.004 1 94.62 96 THR A CA 1
ATOM 744 C C . THR A 1 96 ? -7.012 6.234 1.395 1 94.62 96 THR A C 1
ATOM 746 O O . THR A 1 96 ? -6.117 5.621 1.984 1 94.62 96 THR A O 1
ATOM 749 N N . VAL A 1 97 ? -8.227 6.426 1.924 1 95.19 97 VAL A N 1
ATOM 750 C CA . VAL A 1 97 ? -8.594 5.793 3.188 1 95.19 97 VAL A CA 1
ATOM 751 C C . VAL A 1 97 ? -8.93 4.324 2.951 1 95.19 97 VAL A C 1
ATOM 753 O O . VAL A 1 97 ? -9.734 3.998 2.072 1 95.19 97 VAL A O 1
ATOM 756 N N . MET A 1 98 ? -8.258 3.518 3.779 1 95.06 98 MET A N 1
ATOM 757 C CA . MET A 1 98 ? -8.422 2.084 3.559 1 95.06 98 MET A CA 1
ATOM 758 C C . MET A 1 98 ? -8.781 1.369 4.859 1 95.06 98 MET A C 1
ATOM 760 O O . MET A 1 98 ? -8.414 1.827 5.941 1 95.06 98 MET A O 1
ATOM 764 N N . GLU A 1 99 ? -9.492 0.292 4.645 1 93.56 99 GLU A N 1
ATOM 765 C CA . GLU A 1 99 ? -9.859 -0.583 5.754 1 93.56 99 GLU A CA 1
ATOM 766 C C . GLU A 1 99 ? -9.266 -1.979 5.574 1 93.56 99 GLU A C 1
ATOM 768 O O . GLU A 1 99 ? -9.242 -2.51 4.461 1 93.56 99 GLU A O 1
ATOM 773 N N . ARG A 1 100 ? -8.836 -2.551 6.699 1 95.31 100 ARG A N 1
ATOM 774 C CA . ARG A 1 100 ? -8.227 -3.875 6.652 1 95.31 100 ARG A CA 1
ATOM 775 C C . ARG A 1 100 ? -9.25 -4.941 6.281 1 95.31 100 ARG A C 1
ATOM 777 O O . ARG A 1 100 ? -10.352 -4.973 6.84 1 95.31 100 ARG A O 1
ATOM 784 N N . GLY A 1 101 ? -8.844 -5.758 5.266 1 93.56 101 GLY A N 1
ATOM 785 C CA . GLY A 1 101 ? -9.656 -6.93 4.977 1 93.56 101 GLY A CA 1
ATOM 786 C C . GLY A 1 101 ? -9.461 -8.055 5.977 1 93.56 101 GLY A C 1
ATOM 787 O O . GLY A 1 101 ? -8.328 -8.383 6.328 1 93.56 101 GLY A O 1
ATOM 788 N N . VAL A 1 102 ? -10.539 -8.562 6.672 1 87.06 102 VAL A N 1
ATOM 789 C CA . VAL A 1 102 ? -10.422 -9.664 7.621 1 87.06 102 VAL A CA 1
ATOM 790 C C . VAL A 1 102 ? -11.219 -10.867 7.121 1 87.06 102 VAL A C 1
ATOM 792 O O . VAL A 1 102 ? -12.305 -10.703 6.562 1 87.06 102 VAL A O 1
ATOM 795 N N . GLY A 1 103 ? -10.555 -11.953 6.844 1 72.5 103 GLY A N 1
ATOM 796 C CA . GLY A 1 103 ? -11.227 -13.188 6.484 1 72.5 103 GLY A CA 1
ATOM 797 C C . GLY A 1 103 ? -12.125 -13.719 7.586 1 72.5 103 GLY A C 1
ATOM 798 O O . GLY A 1 103 ? -11.93 -13.398 8.758 1 72.5 103 GLY A O 1
ATOM 799 N N . GLY A 1 104 ? -13.414 -14 7.32 1 51.06 104 GLY A N 1
ATOM 800 C CA . GLY A 1 104 ? -14.438 -14.586 8.18 1 51.06 104 GLY A CA 1
ATOM 801 C C . GLY A 1 104 ? -13.938 -15.797 8.953 1 51.06 104 GLY A C 1
ATOM 802 O O . GLY A 1 104 ? -14.727 -16.5 9.578 1 51.06 104 GLY A O 1
ATOM 803 N N . ALA A 1 105 ? -12.797 -16.422 9.164 1 42.28 105 ALA A N 1
ATOM 804 C CA . ALA A 1 105 ? -13.016 -17.578 10.023 1 42.28 105 ALA A CA 1
ATOM 805 C C . ALA A 1 105 ? -13.781 -17.188 11.289 1 42.28 105 ALA A C 1
ATOM 807 O O . ALA A 1 105 ? -13.219 -17.156 12.383 1 42.28 105 ALA A O 1
ATOM 808 N N . THR A 1 106 ? -14.758 -16.375 11.336 1 28.03 106 THR A N 1
ATOM 809 C CA . THR A 1 106 ? -15.484 -16.547 12.586 1 28.03 106 THR A CA 1
ATOM 810 C C . THR A 1 106 ? -16.156 -17.906 12.633 1 28.03 106 THR A C 1
ATOM 812 O O . THR A 1 106 ? -16.688 -18.391 11.633 1 28.03 106 THR A O 1
ATOM 815 N N . MET B 1 1 ? 13.812 -7.988 4.227 1 86.19 1 MET B N 1
ATOM 816 C CA . MET B 1 1 ? 12.453 -8.359 3.854 1 86.19 1 MET B CA 1
ATOM 817 C C . MET B 1 1 ? 11.984 -7.566 2.633 1 86.19 1 MET B C 1
ATOM 819 O O . MET B 1 1 ? 12.297 -6.383 2.5 1 86.19 1 MET B O 1
ATOM 823 N N . THR B 1 2 ? 11.406 -8.367 1.579 1 94.75 2 THR B N 1
ATOM 824 C CA . THR B 1 2 ? 10.906 -7.773 0.343 1 94.75 2 THR B CA 1
ATOM 825 C C . THR B 1 2 ? 9.391 -7.844 0.287 1 94.75 2 THR B C 1
ATOM 827 O O . THR B 1 2 ? 8.789 -8.852 0.674 1 94.75 2 THR B O 1
ATOM 830 N N . MET B 1 3 ? 8.883 -6.723 -0.224 1 97.12 3 MET B N 1
ATOM 831 C CA . MET B 1 3 ? 7.43 -6.672 -0.313 1 97.12 3 MET B CA 1
ATOM 832 C C . MET B 1 3 ? 6.98 -6.414 -1.748 1 97.12 3 MET B C 1
ATOM 834 O O . MET B 1 3 ? 7.578 -5.598 -2.453 1 97.12 3 MET B O 1
ATOM 838 N N . MET B 1 4 ? 6.043 -7.176 -2.17 1 97.25 4 MET B N 1
ATOM 839 C CA . MET B 1 4 ? 5.375 -6.887 -3.436 1 97.25 4 MET B CA 1
ATOM 840 C C . MET B 1 4 ? 4.012 -6.246 -3.197 1 97.25 4 MET B C 1
ATOM 842 O O . MET B 1 4 ? 3.158 -6.824 -2.52 1 97.25 4 MET B O 1
ATOM 846 N N . LEU B 1 5 ? 3.875 -5.082 -3.693 1 97.12 5 LEU B N 1
ATOM 847 C CA . LEU B 1 5 ? 2.57 -4.43 -3.727 1 97.12 5 LEU B CA 1
ATOM 848 C C . LEU B 1 5 ? 1.743 -4.93 -4.906 1 97.12 5 LEU B C 1
ATOM 850 O O . LEU B 1 5 ? 2.195 -4.879 -6.051 1 97.12 5 LEU B O 1
ATOM 854 N N . VAL B 1 6 ? 0.563 -5.453 -4.578 1 97.12 6 VAL B N 1
ATOM 855 C CA . VAL B 1 6 ? -0.432 -5.738 -5.605 1 97.12 6 VAL B CA 1
ATOM 856 C C . VAL B 1 6 ? -1.62 -4.789 -5.453 1 97.12 6 VAL B C 1
ATOM 858 O O . VAL B 1 6 ? -2.256 -4.746 -4.398 1 97.12 6 VAL B O 1
ATOM 861 N N . HIS B 1 7 ? -1.888 -4.004 -6.5 1 94.56 7 HIS B N 1
ATOM 862 C CA . HIS B 1 7 ? -3.045 -3.131 -6.332 1 94.56 7 HIS B CA 1
ATOM 863 C C . HIS B 1 7 ? -3.949 -3.174 -7.562 1 94.56 7 HIS B C 1
ATOM 865 O O . HIS B 1 7 ? -3.488 -3.469 -8.664 1 94.56 7 HIS B O 1
ATOM 871 N N . TYR B 1 8 ? -5.207 -3.053 -7.312 1 95.75 8 TYR B N 1
ATOM 872 C CA . TYR B 1 8 ? -6.27 -3.004 -8.312 1 95.75 8 TYR B CA 1
ATOM 873 C C . TYR B 1 8 ? -6.859 -1.601 -8.414 1 95.75 8 TYR B C 1
ATOM 875 O O . TYR B 1 8 ? -7.344 -1.051 -7.422 1 95.75 8 TYR B O 1
ATOM 883 N N . VAL B 1 9 ? -6.746 -1.063 -9.609 1 92.88 9 VAL B N 1
ATOM 884 C CA . VAL B 1 9 ? -7.254 0.281 -9.867 1 92.88 9 VAL B CA 1
ATOM 885 C C . VAL B 1 9 ? -8.422 0.214 -10.844 1 92.88 9 VAL B C 1
ATOM 887 O O . VAL B 1 9 ? -8.32 -0.396 -11.914 1 92.88 9 VAL B O 1
ATOM 890 N N . GLY B 1 10 ? -9.484 0.723 -10.391 1 91.88 10 GLY B N 1
ATOM 891 C CA . GLY B 1 10 ? -10.695 0.722 -11.195 1 91.88 10 GLY B CA 1
ATOM 892 C C . GLY B 1 10 ? -11.57 1.936 -10.953 1 91.88 10 GLY B C 1
ATOM 893 O O . GLY B 1 10 ? -11.07 3.033 -10.711 1 91.88 10 GLY B O 1
ATOM 894 N N . ASN B 1 11 ? -12.742 1.834 -11.289 1 88.31 11 ASN B N 1
ATOM 895 C CA . ASN B 1 11 ? -13.727 2.879 -11.047 1 88.31 11 ASN B CA 1
ATOM 896 C C . ASN B 1 11 ? -14.984 2.318 -10.391 1 88.31 11 ASN B C 1
ATOM 898 O O . ASN B 1 11 ? -15.008 1.158 -9.969 1 88.31 11 ASN B O 1
ATOM 902 N N . ALA B 1 12 ? -15.953 3.193 -10.188 1 83.38 12 ALA B N 1
ATOM 903 C CA . ALA B 1 12 ? -17.156 2.826 -9.453 1 83.38 12 ALA B CA 1
ATOM 904 C C . ALA B 1 12 ? -17.906 1.687 -10.148 1 83.38 12 ALA B C 1
ATOM 906 O O . ALA B 1 12 ? -18.641 0.934 -9.516 1 83.38 12 ALA B O 1
ATOM 907 N N . ASP B 1 13 ? -17.625 1.45 -11.43 1 88.81 13 ASP B N 1
ATOM 908 C CA . ASP B 1 13 ? -18.344 0.441 -12.195 1 88.81 13 ASP B CA 1
ATOM 909 C C . ASP B 1 13 ? -17.547 -0.851 -12.297 1 88.81 13 ASP B C 1
ATOM 911 O O . ASP B 1 13 ? -18.047 -1.862 -12.797 1 88.81 13 ASP B O 1
ATOM 915 N N . SER B 1 14 ? -16.375 -0.755 -11.805 1 93.12 14 SER B N 1
ATOM 916 C CA . SER B 1 14 ? -15.508 -1.929 -11.922 1 93.12 14 SER B CA 1
ATOM 917 C C . SER B 1 14 ? -16.016 -3.074 -11.055 1 93.12 14 SER B C 1
ATOM 919 O O . SER B 1 14 ? -16.422 -2.861 -9.906 1 93.12 14 SER B O 1
ATOM 921 N N . ARG B 1 15 ? -15.992 -4.246 -11.633 1 95.56 15 ARG B N 1
ATOM 922 C CA . ARG B 1 15 ? -16.328 -5.453 -10.883 1 95.56 15 ARG B CA 1
ATOM 923 C C . ARG B 1 15 ? -15.172 -5.883 -9.992 1 95.56 15 ARG B C 1
ATOM 925 O O . ARG B 1 15 ? -14.047 -6.062 -10.461 1 95.56 15 ARG B O 1
ATOM 932 N N . PHE B 1 16 ? -15.477 -6.125 -8.719 1 96.75 16 PHE B N 1
ATOM 933 C CA . PHE B 1 16 ? -14.539 -6.711 -7.77 1 96.75 16 PHE B CA 1
ATOM 934 C C . PHE B 1 16 ? -15.281 -7.453 -6.668 1 96.75 16 PHE B C 1
ATOM 936 O O . PHE B 1 16 ? -15.938 -6.836 -5.824 1 96.75 16 PHE B O 1
ATOM 943 N N . ASP B 1 17 ? -15.195 -8.719 -6.66 1 97.56 17 ASP B N 1
ATOM 944 C CA . ASP B 1 17 ? -15.844 -9.562 -5.66 1 97.56 17 ASP B CA 1
ATOM 945 C C . ASP B 1 17 ? -14.977 -9.719 -4.418 1 97.56 17 ASP B C 1
ATOM 947 O O . ASP B 1 17 ? -14.188 -10.656 -4.32 1 97.56 17 ASP B O 1
ATOM 951 N N . ARG B 1 18 ? -15.188 -8.883 -3.443 1 96.44 18 ARG B N 1
ATOM 952 C CA . ARG B 1 18 ? -14.352 -8.812 -2.248 1 96.44 18 ARG B CA 1
ATOM 953 C C . ARG B 1 18 ? -14.43 -10.109 -1.452 1 96.44 18 ARG B C 1
ATOM 955 O O . ARG B 1 18 ? -13.422 -10.57 -0.907 1 96.44 18 ARG B O 1
ATOM 962 N N . ASP B 1 19 ? -15.648 -10.641 -1.34 1 96.94 19 ASP B N 1
ATOM 963 C CA . ASP B 1 19 ? -15.812 -11.875 -0.576 1 96.94 19 ASP B CA 1
ATOM 964 C C . ASP B 1 19 ? -14.992 -13.008 -1.179 1 96.94 19 ASP B C 1
ATOM 966 O O . ASP B 1 19 ? -14.242 -13.68 -0.469 1 96.94 19 ASP B O 1
ATOM 970 N N . TYR B 1 20 ? -15.141 -13.203 -2.49 1 98.31 20 TYR B N 1
ATOM 971 C CA . TYR B 1 20 ? -14.352 -14.234 -3.154 1 98.31 20 TYR B CA 1
ATOM 972 C C . TYR B 1 20 ? -12.859 -13.984 -2.98 1 98.31 20 TYR B C 1
ATOM 974 O O . TYR B 1 20 ? -12.094 -14.906 -2.707 1 98.31 20 TYR B O 1
ATOM 982 N N . TYR B 1 21 ? -12.523 -12.75 -3.137 1 98.44 21 TYR B N 1
ATOM 983 C CA . TYR B 1 21 ? -11.117 -12.367 -3.012 1 98.44 21 TYR B CA 1
ATOM 984 C C . TYR B 1 21 ? -10.562 -12.789 -1.658 1 98.44 21 TYR B C 1
ATOM 986 O O . TYR B 1 21 ? -9.5 -13.422 -1.585 1 98.44 21 TYR B O 1
ATOM 994 N N . MET B 1 22 ? -11.258 -12.555 -0.659 1 98.19 22 MET B N 1
ATOM 995 C CA . MET B 1 22 ? -10.766 -12.789 0.697 1 98.19 22 MET B CA 1
ATOM 996 C C . MET B 1 22 ? -10.867 -14.266 1.07 1 98.19 22 MET B C 1
ATOM 998 O O . MET B 1 22 ? -10.016 -14.781 1.79 1 98.19 22 MET B O 1
ATOM 1002 N N . THR B 1 23 ? -11.859 -14.93 0.599 1 98.06 23 THR B N 1
ATOM 1003 C CA . THR B 1 23 ? -12.133 -16.281 1.106 1 98.06 23 THR B CA 1
ATOM 1004 C C . THR B 1 23 ? -11.508 -17.328 0.198 1 98.06 23 THR B C 1
ATOM 1006 O O . THR B 1 23 ? -11.297 -18.469 0.617 1 98.06 23 THR B O 1
ATOM 1009 N N . GLU B 1 24 ? -11.234 -16.969 -1.038 1 98.5 24 GLU B N 1
ATOM 1010 C CA . GLU B 1 24 ? -10.711 -17.953 -1.984 1 98.5 24 GLU B CA 1
ATOM 1011 C C . GLU B 1 24 ? -9.352 -17.531 -2.527 1 98.5 24 GLU B C 1
ATOM 1013 O O . GLU B 1 24 ? -8.367 -18.266 -2.408 1 98.5 24 GLU B O 1
ATOM 1018 N N . HIS B 1 25 ? -9.242 -16.359 -3.09 1 98.75 25 HIS B N 1
ATOM 1019 C CA . HIS B 1 25 ? -8.039 -15.969 -3.826 1 98.75 25 HIS B CA 1
ATOM 1020 C C . HIS B 1 25 ? -6.855 -15.797 -2.889 1 98.75 25 HIS B C 1
ATOM 1022 O O . HIS B 1 25 ? -5.777 -16.344 -3.135 1 98.75 25 HIS B O 1
ATOM 1028 N N . VAL B 1 26 ? -7.055 -15.047 -1.827 1 98.56 26 VAL B N 1
ATOM 1029 C CA . VAL B 1 26 ? -5.941 -14.75 -0.929 1 98.56 26 VAL B CA 1
ATOM 1030 C C . VAL B 1 26 ? -5.438 -16.031 -0.287 1 98.56 26 VAL B C 1
ATOM 1032 O O . VAL B 1 26 ? -4.234 -16.297 -0.27 1 98.56 26 VAL B O 1
ATOM 1035 N N . PRO B 1 27 ? -6.336 -16.938 0.184 1 98.44 27 PRO B N 1
ATOM 1036 C CA . PRO B 1 27 ? -5.836 -18.234 0.675 1 98.44 27 PRO B CA 1
ATOM 1037 C C . PRO B 1 27 ? -5.09 -19.016 -0.396 1 98.44 27 PRO B C 1
ATOM 1039 O O . PRO B 1 27 ? -4.121 -19.719 -0.09 1 98.44 27 PRO B O 1
ATOM 1042 N N . LEU B 1 28 ? -5.527 -18.969 -1.653 1 98.62 28 LEU B N 1
ATOM 1043 C CA . LEU B 1 28 ? -4.816 -19.609 -2.756 1 98.62 28 LEU B CA 1
ATOM 1044 C C . LEU B 1 28 ? -3.404 -19.047 -2.887 1 98.62 28 LEU B C 1
ATOM 1046 O O . LEU B 1 28 ? -2.443 -19.797 -3.057 1 98.62 28 LEU B O 1
ATOM 1050 N N . VAL B 1 29 ? -3.209 -17.719 -2.814 1 98.69 29 VAL B N 1
ATOM 1051 C CA . VAL B 1 29 ? -1.918 -17.047 -2.854 1 98.69 29 VAL B CA 1
ATOM 1052 C C . VAL B 1 29 ? -1.036 -17.547 -1.713 1 98.69 29 VAL B C 1
ATOM 1054 O O . VAL B 1 29 ? 0.11 -17.938 -1.935 1 98.69 29 VAL B O 1
ATOM 1057 N N . GLU B 1 30 ? -1.602 -17.578 -0.539 1 98.44 30 GLU B N 1
ATOM 1058 C CA . GLU B 1 30 ? -0.849 -17.969 0.649 1 98.44 30 GLU B CA 1
ATOM 1059 C C . GLU B 1 30 ? -0.401 -19.422 0.565 1 98.44 30 GLU B C 1
ATOM 1061 O O . GLU B 1 30 ? 0.739 -19.75 0.904 1 98.44 30 GLU B O 1
ATOM 1066 N N . ARG B 1 31 ? -1.306 -20.25 0.123 1 98.12 31 ARG B N 1
ATOM 1067 C CA . ARG B 1 31 ? -0.963 -21.672 -0.005 1 98.12 31 ARG B CA 1
ATOM 1068 C C . ARG B 1 31 ? 0.093 -21.875 -1.084 1 98.12 31 ARG B C 1
ATOM 1070 O O . ARG B 1 31 ? 0.972 -22.734 -0.941 1 98.12 31 ARG B O 1
ATOM 1077 N N . THR B 1 32 ? 0.005 -21.156 -2.121 1 98.5 32 THR B N 1
ATOM 1078 C CA . THR B 1 32 ? 0.881 -21.344 -3.273 1 98.5 32 THR B CA 1
ATOM 1079 C C . THR B 1 32 ? 2.271 -20.781 -2.988 1 98.5 32 THR B C 1
ATOM 1081 O O . THR B 1 32 ? 3.279 -21.422 -3.287 1 98.5 32 THR B O 1
ATOM 1084 N N . TRP B 1 33 ? 2.375 -19.625 -2.385 1 98.69 33 TRP B N 1
A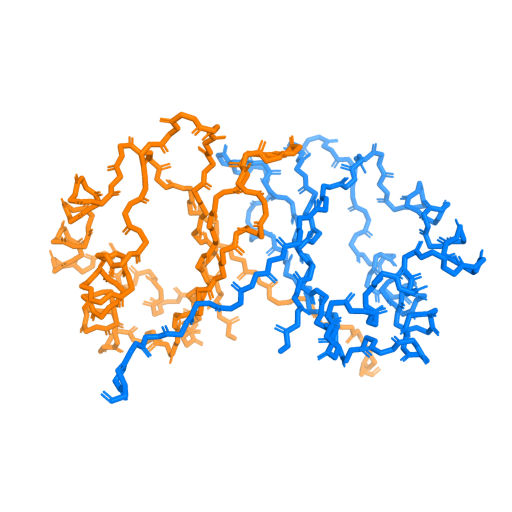TOM 1085 C CA . TRP B 1 33 ? 3.652 -18.922 -2.283 1 98.69 33 TRP B CA 1
ATOM 1086 C C . TRP B 1 33 ? 4.258 -19.094 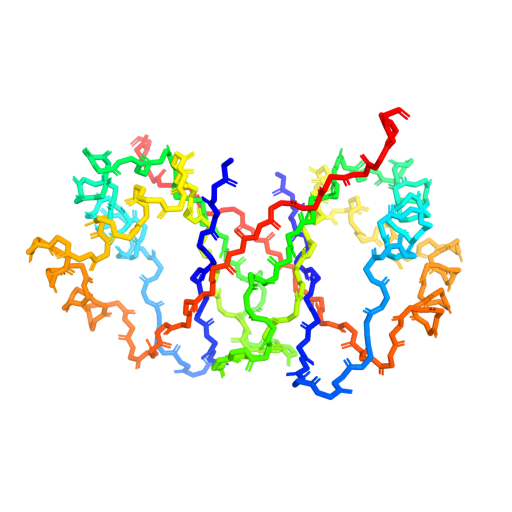-0.893 1 98.69 33 TRP B C 1
ATOM 1088 O O . TRP B 1 33 ? 5.441 -18.828 -0.688 1 98.69 33 TRP B O 1
ATOM 1098 N N . GLY B 1 34 ? 3.449 -19.547 0.051 1 98.31 34 GLY B N 1
ATOM 1099 C CA . GLY B 1 34 ? 3.945 -19.797 1.394 1 98.31 34 GLY B CA 1
ATOM 1100 C C . GLY B 1 34 ? 5.203 -20.641 1.413 1 98.31 34 GLY B C 1
ATOM 1101 O O . GLY B 1 34 ? 6.227 -20.234 1.973 1 98.31 34 GLY B O 1
ATOM 1102 N N . PRO B 1 35 ? 5.133 -21.797 0.83 1 98.12 35 PRO B N 1
ATOM 1103 C CA . PRO B 1 35 ? 6.305 -22.672 0.816 1 98.12 35 PRO B CA 1
ATOM 1104 C C . PRO B 1 35 ? 7.523 -22.031 0.161 1 98.12 35 PRO B C 1
ATOM 1106 O O . PRO B 1 35 ? 8.648 -22.516 0.327 1 98.12 35 PRO B O 1
ATOM 1109 N N . HIS B 1 36 ? 7.309 -20.969 -0.576 1 97.94 36 HIS B N 1
ATOM 1110 C CA . HIS B 1 36 ? 8.406 -20.312 -1.281 1 97.94 36 HIS B CA 1
ATOM 1111 C C . HIS B 1 36 ? 8.852 -19.047 -0.549 1 97.94 36 HIS B C 1
ATOM 1113 O O . HIS B 1 36 ? 9.656 -18.281 -1.071 1 97.94 36 HIS B O 1
ATOM 1119 N N . GLY B 1 37 ? 8.266 -18.797 0.615 1 97.94 37 GLY B N 1
ATOM 1120 C CA . GLY B 1 37 ? 8.836 -17.734 1.416 1 97.94 37 GLY B CA 1
ATOM 1121 C C . GLY B 1 37 ? 7.879 -16.578 1.621 1 97.94 37 GLY B C 1
ATOM 1122 O O . GLY B 1 37 ? 8.242 -15.562 2.23 1 97.94 37 GLY B O 1
ATOM 1123 N N . LEU B 1 38 ? 6.641 -16.625 1.126 1 98.62 38 LEU B N 1
ATOM 1124 C CA . LEU B 1 38 ? 5.641 -15.633 1.502 1 98.62 38 LEU B CA 1
ATOM 1125 C C . LEU B 1 38 ? 5.328 -15.719 2.992 1 98.62 38 LEU B C 1
ATOM 1127 O O . LEU B 1 38 ? 4.926 -16.766 3.49 1 98.62 38 LEU B O 1
ATOM 1131 N N . ARG B 1 39 ? 5.457 -14.586 3.658 1 98.38 39 ARG B N 1
ATOM 1132 C CA . ARG B 1 39 ? 5.242 -14.562 5.102 1 98.38 39 ARG B CA 1
ATOM 1133 C C . ARG B 1 39 ? 3.844 -14.062 5.438 1 98.38 39 ARG B C 1
ATOM 1135 O O . ARG B 1 39 ? 3.238 -14.5 6.418 1 98.38 39 ARG B O 1
ATOM 1142 N N . SER B 1 40 ? 3.396 -13.141 4.621 1 97.81 40 SER B N 1
ATOM 1143 C CA . SER B 1 40 ? 2.045 -12.625 4.824 1 97.81 40 SER B CA 1
ATOM 1144 C C . SER B 1 40 ? 1.516 -11.953 3.566 1 97.81 40 SER B C 1
ATOM 1146 O O . SER B 1 40 ? 2.293 -11.508 2.721 1 97.81 40 SER B O 1
ATOM 1148 N N . ALA B 1 41 ? 0.265 -11.961 3.467 1 98.31 41 ALA B N 1
ATOM 1149 C CA . ALA B 1 41 ? -0.521 -11.188 2.514 1 98.31 41 ALA B CA 1
ATOM 1150 C C . ALA B 1 41 ? -1.568 -10.336 3.229 1 98.31 41 ALA B C 1
ATOM 1152 O O . ALA B 1 41 ? -2.6 -10.852 3.668 1 98.31 41 ALA B O 1
ATOM 1153 N N . GLU B 1 42 ? -1.321 -9.078 3.344 1 98 42 GLU B N 1
ATOM 1154 C CA . GLU B 1 42 ? -2.221 -8.172 4.043 1 98 42 GLU B CA 1
ATOM 1155 C C . GLU B 1 42 ? -3.08 -7.379 3.059 1 98 42 GLU B C 1
ATOM 1157 O O . GLU B 1 42 ? -2.553 -6.676 2.193 1 98 42 GLU B O 1
ATOM 1162 N N . VAL B 1 43 ? -4.371 -7.492 3.291 1 97.94 43 VAL B N 1
ATOM 1163 C CA . VAL B 1 43 ? -5.289 -6.883 2.334 1 97.94 43 VAL B CA 1
ATOM 1164 C C . VAL B 1 43 ? -5.945 -5.652 2.961 1 97.94 43 VAL B C 1
ATOM 1166 O O . VAL B 1 43 ? -6.348 -5.684 4.129 1 97.94 43 VAL B O 1
ATOM 1169 N N . TYR B 1 44 ? -6.008 -4.605 2.176 1 96.62 44 TYR B N 1
ATOM 1170 C CA . TYR B 1 44 ? -6.809 -3.432 2.5 1 96.62 44 TYR B CA 1
ATOM 1171 C C . TYR B 1 44 ? -7.746 -3.076 1.352 1 96.62 44 TYR B C 1
ATOM 1173 O O . TYR B 1 44 ? -7.371 -3.186 0.181 1 96.62 44 TYR B O 1
ATOM 1181 N N . PHE B 1 45 ? -8.953 -2.627 1.74 1 94.94 45 PHE B N 1
ATOM 1182 C CA . PHE B 1 45 ? -9.93 -2.131 0.776 1 94.94 45 PHE B CA 1
ATOM 1183 C C . PHE B 1 45 ? -10.133 -0.63 0.938 1 94.94 45 PHE B C 1
ATOM 1185 O O . PHE B 1 45 ? -10.195 -0.125 2.061 1 94.94 45 PHE B O 1
ATOM 1192 N N . ALA B 1 46 ? -10.203 0.051 -0.265 1 94.31 46 ALA B N 1
ATOM 1193 C CA . ALA B 1 46 ? -10.609 1.455 -0.194 1 94.31 46 ALA B CA 1
ATOM 1194 C C . ALA B 1 46 ? -11.961 1.604 0.485 1 94.31 46 ALA B C 1
ATOM 1196 O O . ALA B 1 46 ? -12.883 0.825 0.227 1 94.31 46 ALA B O 1
ATOM 1197 N N . ALA B 1 47 ? -12.031 2.539 1.48 1 88.81 47 ALA B N 1
ATOM 1198 C CA . ALA B 1 47 ? -13.289 2.773 2.189 1 88.81 47 ALA B CA 1
ATOM 1199 C C . ALA B 1 47 ? -14.375 3.252 1.232 1 88.81 47 ALA B C 1
ATOM 1201 O O . ALA B 1 47 ? -15.531 2.838 1.343 1 88.81 47 ALA B O 1
ATOM 1202 N N . GLU B 1 48 ? -14 4.191 0.421 1 78.38 48 GLU B N 1
ATOM 1203 C CA . GLU B 1 48 ? -14.906 4.637 -0.638 1 78.38 48 GLU B CA 1
ATOM 1204 C C . GLU B 1 48 ? -14.344 4.297 -2.016 1 78.38 48 GLU B C 1
ATOM 1206 O O . GLU B 1 48 ? -13.195 4.617 -2.322 1 78.38 48 GLU B O 1
ATOM 1211 N N . ALA B 1 49 ? -15.062 3.283 -2.533 1 57.97 49 ALA B N 1
ATOM 1212 C CA . ALA B 1 49 ? -14.609 2.807 -3.838 1 57.97 49 ALA B CA 1
ATOM 1213 C C . ALA B 1 49 ? -14.578 3.943 -4.855 1 57.97 49 ALA B C 1
ATOM 1215 O O . ALA B 1 49 ? -15.484 4.777 -4.891 1 57.97 49 ALA B O 1
ATOM 1216 N N . GLY B 1 50 ? -13.492 3.793 -5.691 1 56 50 GLY B N 1
ATOM 1217 C CA . GLY B 1 50 ? -13.484 4.633 -6.879 1 56 50 GLY B CA 1
ATOM 1218 C C . GLY B 1 50 ? -13.219 6.094 -6.578 1 56 50 GLY B C 1
ATOM 1219 O O . GLY B 1 50 ? -13.398 6.953 -7.441 1 56 50 GLY B O 1
ATOM 1220 N N . GLU B 1 51 ? -13.102 6.41 -5.395 1 56.47 51 GLU B N 1
ATOM 1221 C CA . GLU B 1 51 ? -12.797 7.828 -5.246 1 56.47 51 GLU B CA 1
ATOM 1222 C C . GLU B 1 51 ? -11.508 8.188 -5.984 1 56.47 51 GLU B C 1
ATOM 1224 O O . GLU B 1 51 ? -10.961 7.375 -6.73 1 56.47 51 GLU B O 1
ATOM 1229 N N . ALA B 1 52 ? -10.867 9.25 -5.719 1 57.19 52 ALA B N 1
ATOM 1230 C CA . ALA B 1 52 ? -9.93 10.125 -6.414 1 57.19 52 ALA B CA 1
ATOM 1231 C C . ALA B 1 52 ? -8.914 9.312 -7.215 1 57.19 52 ALA B C 1
ATOM 1233 O O . ALA B 1 52 ? -8.633 9.633 -8.375 1 57.19 52 ALA B O 1
ATOM 1234 N N . ASP B 1 53 ? -8.469 8.164 -6.832 1 70.5 53 ASP B N 1
ATOM 1235 C CA . ASP B 1 53 ? -7.359 7.574 -7.578 1 70.5 53 ASP B CA 1
ATOM 1236 C C . ASP B 1 53 ? -7.719 6.176 -8.078 1 70.5 53 ASP B C 1
ATOM 1238 O O . ASP B 1 53 ? -6.91 5.523 -8.742 1 70.5 53 ASP B O 1
ATOM 1242 N N . GLY B 1 54 ? -8.969 5.789 -7.871 1 87.25 54 GLY B N 1
ATOM 1243 C CA . GLY B 1 54 ? -9.508 4.562 -8.438 1 87.25 54 GLY B CA 1
ATOM 1244 C C . GLY B 1 54 ? -9 3.311 -7.758 1 87.25 54 GLY B C 1
ATOM 1245 O O . GLY B 1 54 ? -9.258 2.197 -8.219 1 87.25 54 GLY B O 1
ATOM 1246 N N . VAL B 1 55 ? -8.203 3.459 -6.645 1 93.19 55 VAL B N 1
ATOM 1247 C CA . VAL B 1 55 ? -7.727 2.27 -5.949 1 93.19 55 VAL B CA 1
ATOM 1248 C C 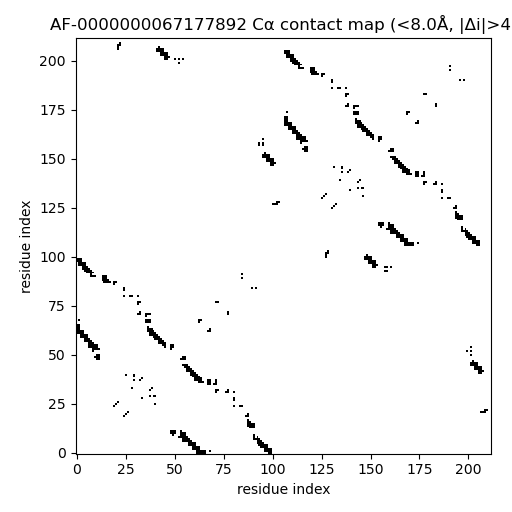. VAL B 1 55 ? -8.906 1.52 -5.332 1 93.19 55 VAL B C 1
ATOM 1250 O O . VAL B 1 55 ? -9.688 2.1 -4.578 1 93.19 55 VAL B O 1
ATOM 1253 N N . ILE B 1 56 ? -9.016 0.36 -5.656 1 94.88 56 ILE B N 1
ATOM 1254 C CA . ILE B 1 56 ? -10.062 -0.496 -5.105 1 94.88 56 ILE B CA 1
ATOM 1255 C C . ILE B 1 56 ? -9.508 -1.315 -3.945 1 94.88 56 ILE B C 1
ATOM 1257 O O . ILE B 1 56 ? -10.109 -1.371 -2.871 1 94.88 56 ILE B O 1
ATOM 1261 N N . THR B 1 57 ? -8.352 -1.888 -4.133 1 95.81 57 THR B N 1
ATOM 1262 C CA . THR B 1 57 ? -7.727 -2.756 -3.141 1 95.81 57 THR B CA 1
ATOM 1263 C C . THR B 1 57 ? -6.211 -2.787 -3.32 1 95.81 57 THR B C 1
ATOM 1265 O O . THR B 1 57 ? -5.711 -2.619 -4.434 1 95.81 57 THR B O 1
ATOM 1268 N N . ILE B 1 58 ? -5.562 -2.932 -2.189 1 97.06 58 ILE B N 1
ATOM 1269 C CA . ILE B 1 58 ? -4.148 -3.285 -2.213 1 97.06 58 ILE B CA 1
ATOM 1270 C C . ILE B 1 58 ? -3.92 -4.555 -1.395 1 97.06 58 ILE B C 1
ATOM 1272 O O . ILE B 1 58 ? -4.617 -4.797 -0.409 1 97.06 58 ILE B O 1
ATOM 1276 N N . CYS B 1 59 ? -3.004 -5.27 -1.798 1 98.56 59 CYS B N 1
ATOM 1277 C CA . CYS B 1 59 ? -2.484 -6.422 -1.071 1 98.56 59 CYS B CA 1
ATOM 1278 C C . CYS B 1 59 ? -0.974 -6.32 -0.896 1 98.56 59 CYS B C 1
ATOM 1280 O O . CYS B 1 59 ? -0.238 -6.188 -1.875 1 98.56 59 CYS B O 1
ATOM 1282 N N . LEU B 1 60 ? -0.548 -6.316 0.312 1 98.5 60 LEU B N 1
ATOM 1283 C CA . LEU B 1 60 ? 0.869 -6.316 0.658 1 98.5 60 LEU B CA 1
ATOM 1284 C C . LEU B 1 60 ? 1.379 -7.738 0.866 1 98.5 60 LEU B C 1
ATOM 1286 O O . LEU B 1 60 ? 1.078 -8.367 1.883 1 98.5 60 LEU B O 1
ATOM 1290 N N . CYS B 1 61 ? 2.158 -8.203 -0.067 1 98.56 61 CYS B N 1
ATOM 1291 C CA . CYS B 1 61 ? 2.754 -9.531 0.018 1 98.56 61 CYS B CA 1
ATOM 1292 C C . CYS B 1 61 ? 4.195 -9.453 0.507 1 98.56 61 CYS B C 1
ATOM 1294 O O . CYS B 1 61 ? 5.09 -9.055 -0.243 1 98.56 61 CYS B O 1
ATOM 1296 N N . HIS B 1 62 ? 4.387 -9.867 1.733 1 98.5 62 HIS B N 1
ATOM 1297 C CA . HIS B 1 62 ? 5.719 -9.828 2.322 1 98.5 62 HIS B CA 1
ATOM 1298 C C . HIS B 1 62 ? 6.441 -11.164 2.139 1 98.5 62 HIS B C 1
ATOM 1300 O O . HIS B 1 62 ? 5.957 -12.203 2.588 1 98.5 62 HIS B O 1
ATOM 1306 N N . PHE B 1 63 ? 7.578 -11.062 1.538 1 98.31 63 PHE B N 1
ATOM 1307 C CA . PHE B 1 63 ? 8.414 -12.234 1.318 1 98.31 63 PHE B C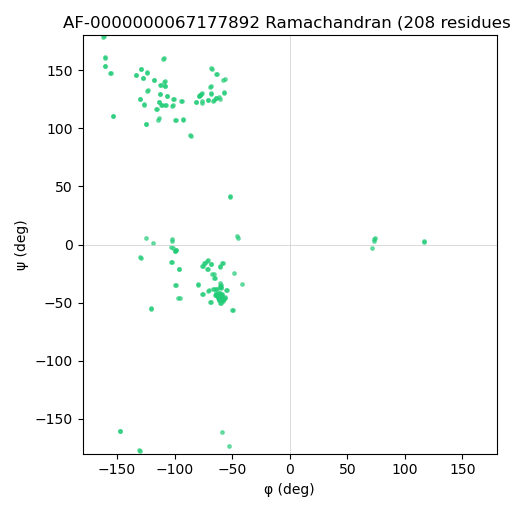A 1
ATOM 1308 C C . PHE B 1 63 ? 9.656 -12.188 2.195 1 98.31 63 PHE B C 1
ATOM 1310 O O . PHE B 1 63 ? 10.078 -11.109 2.631 1 98.31 63 PHE B O 1
ATOM 1317 N N . GLU B 1 64 ? 10.242 -13.352 2.381 1 97.81 64 GLU B N 1
ATOM 1318 C CA . GLU B 1 64 ? 11.469 -13.461 3.168 1 97.81 64 GLU B CA 1
ATOM 1319 C C . GLU B 1 64 ? 12.57 -12.578 2.594 1 97.81 64 GLU B C 1
ATOM 1321 O O . GLU B 1 64 ? 13.32 -11.938 3.342 1 97.81 64 GLU B O 1
ATOM 1326 N N . ASP B 1 65 ? 12.766 -12.633 1.33 1 96.44 65 ASP B N 1
ATOM 1327 C CA . ASP B 1 65 ? 13.719 -11.812 0.592 1 96.44 65 ASP B CA 1
ATOM 1328 C C . ASP B 1 65 ? 13.398 -11.805 -0.901 1 96.44 65 ASP B C 1
ATOM 1330 O O . ASP B 1 65 ? 12.391 -12.367 -1.327 1 96.44 65 ASP B O 1
ATOM 1334 N N . ARG B 1 66 ? 14.18 -11.078 -1.645 1 95 66 ARG B N 1
ATOM 1335 C CA . ARG B 1 66 ? 13.945 -10.906 -3.074 1 95 66 ARG B CA 1
ATOM 1336 C C . ARG B 1 66 ? 14.008 -12.242 -3.807 1 95 66 ARG B C 1
ATOM 1338 O O . ARG B 1 66 ? 13.203 -12.508 -4.699 1 95 66 ARG B O 1
ATOM 1345 N N . ASP B 1 67 ? 15 -13.117 -3.457 1 97 67 ASP B N 1
ATOM 1346 C CA . ASP B 1 67 ? 15.141 -14.422 -4.094 1 97 67 ASP B CA 1
ATOM 1347 C C . ASP B 1 67 ? 13.891 -15.273 -3.877 1 97 67 ASP B C 1
ATOM 1349 O O . ASP B 1 67 ? 13.406 -15.922 -4.805 1 97 67 ASP B O 1
ATOM 1353 N N . ALA B 1 68 ? 13.383 -15.25 -2.678 1 97.75 68 ALA B N 1
ATOM 1354 C CA . ALA B 1 68 ? 12.156 -15.984 -2.361 1 97.75 68 ALA B CA 1
ATOM 1355 C C . ALA B 1 68 ? 10.992 -15.508 -3.217 1 97.75 68 ALA B C 1
ATOM 1357 O O . ALA B 1 68 ? 10.211 -16.312 -3.73 1 97.75 68 ALA B O 1
ATOM 1358 N N . MET B 1 69 ? 10.867 -14.242 -3.367 1 97.62 69 MET B N 1
ATOM 1359 C CA . MET B 1 69 ? 9.797 -13.68 -4.191 1 97.62 69 MET B CA 1
ATOM 1360 C C . MET B 1 69 ? 9.922 -14.148 -5.633 1 97.62 69 MET B C 1
ATOM 1362 O O . MET B 1 69 ? 8.938 -14.578 -6.238 1 97.62 69 MET B O 1
ATOM 1366 N N . GLU B 1 70 ? 11.078 -14.062 -6.16 1 96.5 70 GLU B N 1
ATOM 1367 C CA . GLU B 1 70 ? 11.297 -14.469 -7.547 1 96.5 70 GLU B CA 1
ATOM 1368 C C . GLU B 1 70 ? 10.969 -15.945 -7.75 1 96.5 70 GLU B C 1
ATOM 1370 O O . GLU B 1 70 ? 10.359 -16.312 -8.75 1 96.5 70 GLU B O 1
ATOM 1375 N N . LYS B 1 71 ? 11.352 -16.766 -6.828 1 97.62 71 LYS B N 1
ATOM 1376 C CA . LYS B 1 71 ? 11.031 -18.188 -6.887 1 97.62 71 LYS B CA 1
ATOM 1377 C C . LYS B 1 71 ? 9.516 -18.406 -6.84 1 97.62 71 LYS B C 1
ATOM 1379 O O . LYS B 1 71 ? 8.984 -19.219 -7.59 1 97.62 71 LYS B O 1
ATOM 1384 N N . ALA B 1 72 ? 8.867 -17.719 -5.961 1 98 72 ALA B N 1
ATOM 1385 C CA . ALA B 1 72 ? 7.414 -17.828 -5.836 1 98 72 ALA B CA 1
ATOM 1386 C C . ALA B 1 72 ? 6.719 -17.469 -7.141 1 98 72 ALA B C 1
ATOM 1388 O O . ALA B 1 72 ? 5.852 -18.203 -7.617 1 98 72 ALA B O 1
ATOM 1389 N N . LEU B 1 73 ? 7.125 -16.359 -7.73 1 97.19 73 LEU B N 1
ATOM 1390 C CA . LEU B 1 73 ? 6.477 -15.844 -8.93 1 97.19 73 LEU B CA 1
ATOM 1391 C C . LEU B 1 73 ? 6.781 -16.719 -10.141 1 97.19 73 LEU B C 1
ATOM 1393 O O . LEU B 1 73 ? 6.027 -16.719 -11.117 1 97.19 73 LEU B O 1
ATOM 1397 N N . SER B 1 74 ? 7.863 -17.484 -10.031 1 97.12 74 SER B N 1
ATOM 1398 C CA . SER B 1 74 ? 8.258 -18.344 -11.148 1 97.12 74 SER B CA 1
ATOM 1399 C C . SER B 1 74 ? 7.789 -19.781 -10.938 1 97.12 74 SER B C 1
ATOM 1401 O O . SER B 1 74 ? 7.98 -20.625 -11.805 1 97.12 74 SER B O 1
ATOM 1403 N N . ALA B 1 75 ? 7.219 -20.078 -9.844 1 97.25 75 ALA B N 1
ATOM 1404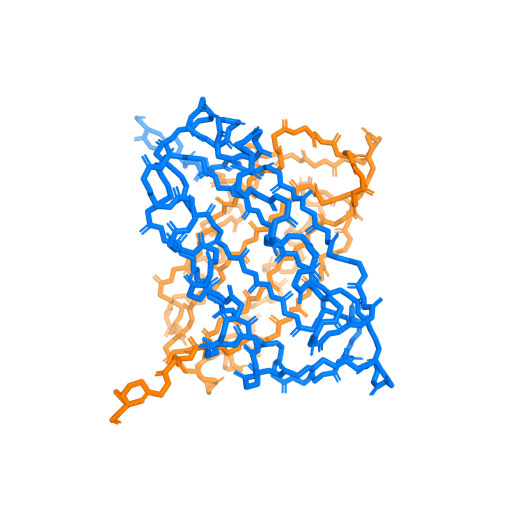 C CA . ALA B 1 75 ? 6.762 -21.438 -9.539 1 97.25 75 ALA B CA 1
ATOM 1405 C C . ALA B 1 75 ? 5.66 -21.859 -10.508 1 97.25 75 ALA B C 1
ATOM 1407 O O . ALA B 1 75 ? 4.836 -21.047 -10.922 1 97.25 75 ALA B O 1
ATOM 1408 N N . PRO B 1 76 ? 5.59 -23.172 -10.867 1 96.81 76 PRO B N 1
ATOM 1409 C CA . PRO B 1 76 ? 4.57 -23.672 -11.789 1 96.81 76 PRO B CA 1
ATOM 1410 C C . PRO B 1 76 ? 3.148 -23.438 -11.273 1 96.81 76 PRO B C 1
ATOM 1412 O O . PRO B 1 76 ? 2.23 -23.203 -12.062 1 96.81 76 PRO B O 1
ATOM 1415 N N . GLU B 1 77 ? 3.008 -23.531 -9.961 1 97.56 77 GLU B N 1
ATOM 1416 C CA . GLU B 1 77 ? 1.689 -23.406 -9.344 1 97.56 77 GLU B CA 1
ATOM 1417 C C . GLU B 1 77 ? 1.192 -21.953 -9.414 1 97.56 77 GLU B C 1
ATOM 1419 O O . GLU B 1 77 ? 0.007 -21.703 -9.195 1 97.56 77 GLU B O 1
ATOM 1424 N N . THR B 1 78 ? 2.033 -20.984 -9.727 1 98.38 78 THR B N 1
ATOM 1425 C CA . THR B 1 78 ? 1.663 -19.578 -9.773 1 98.38 78 THR B CA 1
ATOM 1426 C C . THR B 1 78 ? 0.651 -19.312 -10.883 1 98.38 78 THR B C 1
ATOM 1428 O O . THR B 1 78 ? -0.157 -18.391 -10.789 1 98.38 78 THR B O 1
ATOM 1431 N N . ALA B 1 79 ? 0.707 -20.125 -11.93 1 98 79 ALA B N 1
ATOM 1432 C CA . ALA B 1 79 ? -0.255 -19.984 -13.016 1 98 79 ALA B CA 1
ATOM 1433 C C . ALA B 1 79 ? -1.688 -20.047 -12.492 1 98 79 ALA B C 1
ATOM 1435 O O . ALA B 1 79 ? -2.559 -19.312 -12.961 1 98 79 ALA B O 1
ATOM 1436 N N . ALA B 1 80 ? -1.948 -20.922 -11.523 1 98.38 80 ALA B N 1
ATOM 1437 C CA . ALA B 1 80 ? -3.281 -21.062 -10.938 1 98.38 80 ALA B CA 1
ATOM 1438 C C . ALA B 1 80 ? -3.707 -19.781 -10.234 1 98.38 80 ALA B C 1
ATOM 1440 O O . ALA B 1 80 ? -4.883 -19.406 -10.266 1 98.38 80 ALA B O 1
ATOM 1441 N N . VAL B 1 81 ? -2.775 -19.094 -9.539 1 98.62 81 VAL B N 1
ATOM 1442 C CA . VAL B 1 81 ? -3.047 -17.828 -8.867 1 98.62 81 VAL B CA 1
ATOM 1443 C C . VAL B 1 81 ? -3.457 -16.766 -9.891 1 98.62 81 VAL B C 1
ATOM 1445 O O . VAL B 1 81 ? -4.457 -16.062 -9.703 1 98.62 81 VAL B O 1
ATOM 1448 N N . MET B 1 82 ? -2.764 -16.688 -10.977 1 98.06 82 MET B N 1
ATOM 1449 C CA . MET B 1 82 ? -3.031 -15.68 -12 1 98.06 82 MET B CA 1
ATOM 1450 C C . MET B 1 82 ? -4.344 -15.969 -12.719 1 98.06 82 MET B C 1
ATOM 1452 O O . MET B 1 82 ? -5.113 -15.055 -13.008 1 98.06 82 MET B O 1
ATOM 1456 N N . ASP B 1 83 ? -4.582 -17.266 -12.969 1 98.38 83 ASP B N 1
ATOM 1457 C CA . ASP B 1 83 ? -5.812 -17.656 -13.641 1 98.38 83 ASP B CA 1
ATOM 1458 C C . ASP B 1 83 ? -7.031 -17.391 -12.766 1 98.38 83 ASP B C 1
ATOM 1460 O O . ASP B 1 83 ? -8.141 -17.219 -13.266 1 98.38 83 ASP B O 1
ATOM 1464 N N . ASP B 1 84 ? -6.832 -17.375 -11.5 1 98.75 84 ASP B N 1
ATOM 1465 C CA . ASP B 1 84 ? -7.918 -17.219 -10.531 1 98.75 84 ASP B CA 1
ATOM 1466 C C . ASP B 1 84 ? -8.43 -15.773 -10.516 1 98.75 84 ASP B C 1
ATOM 1468 O O . ASP B 1 84 ? -9.516 -15.5 -10 1 98.75 84 ASP B O 1
ATOM 1472 N N . VAL B 1 85 ? -7.684 -14.781 -11.07 1 98.75 85 VAL B N 1
ATOM 1473 C CA . VAL B 1 85 ? -8.016 -13.359 -11.016 1 98.75 85 VAL B CA 1
ATOM 1474 C C . VAL B 1 85 ? -9.359 -13.117 -11.703 1 98.75 85 VAL B C 1
ATOM 1476 O O . VAL B 1 85 ? -10.195 -12.367 -11.195 1 98.75 85 VAL B O 1
ATOM 1479 N N . ALA B 1 86 ? -9.688 -13.797 -12.742 1 98.56 86 ALA B N 1
ATOM 1480 C CA . ALA B 1 86 ? -10.906 -13.594 -13.516 1 98.56 86 ALA B CA 1
ATOM 1481 C C . ALA B 1 86 ? -12.141 -13.992 -12.719 1 98.56 86 ALA B C 1
ATOM 1483 O O . ALA B 1 86 ? -13.266 -13.633 -13.07 1 98.56 86 ALA B O 1
ATOM 1484 N N . ASN B 1 87 ? -11.953 -14.766 -11.617 1 98.75 87 ASN B N 1
ATOM 1485 C CA . ASN B 1 87 ? -13.078 -15.227 -10.805 1 98.75 87 ASN B CA 1
ATOM 1486 C C . ASN B 1 87 ? -13.625 -14.109 -9.922 1 98.75 87 ASN B C 1
ATOM 1488 O O . ASN B 1 87 ? -14.766 -14.188 -9.453 1 98.75 87 ASN B O 1
ATOM 1492 N N . PHE B 1 88 ? -12.875 -13.055 -9.695 1 98.69 88 PHE B N 1
ATOM 1493 C CA . PHE B 1 88 ? -13.398 -12.055 -8.773 1 98.69 88 PHE B CA 1
ATOM 1494 C C . PHE B 1 88 ? -13.312 -10.664 -9.375 1 98.69 88 PHE B C 1
ATOM 1496 O O . PHE B 1 88 ? -13.922 -9.719 -8.859 1 98.69 88 PHE B O 1
ATOM 1503 N N . THR B 1 89 ? -12.625 -10.477 -10.469 1 98.5 89 THR B N 1
ATOM 1504 C CA . THR B 1 89 ? -12.539 -9.148 -11.078 1 98.5 89 THR B CA 1
ATOM 1505 C C . THR B 1 89 ? -12.109 -9.258 -12.539 1 98.5 89 THR B C 1
ATOM 1507 O O . THR B 1 89 ? -11.555 -10.273 -12.961 1 98.5 89 THR B O 1
ATOM 1510 N N . ASP B 1 90 ? -12.367 -8.172 -13.312 1 97.81 90 ASP B N 1
ATOM 1511 C CA . ASP B 1 90 ? -11.852 -8.039 -14.672 1 97.81 90 ASP B CA 1
ATOM 1512 C C . ASP B 1 90 ? -10.664 -7.094 -14.727 1 97.81 90 ASP B C 1
ATOM 1514 O O . ASP B 1 90 ? -10.094 -6.855 -15.797 1 97.81 90 ASP B O 1
ATOM 1518 N N . ILE B 1 91 ? -10.305 -6.52 -13.609 1 96 91 ILE B N 1
ATOM 1519 C CA . ILE B 1 91 ? -9.195 -5.578 -13.516 1 96 91 ILE B CA 1
ATOM 1520 C C . ILE B 1 91 ? -7.875 -6.34 -13.5 1 96 91 ILE B C 1
ATOM 1522 O O . ILE B 1 91 ? -7.715 -7.305 -12.75 1 96 91 ILE B O 1
ATOM 1526 N N . ALA B 1 92 ? -6.977 -5.957 -14.383 1 95.31 92 ALA B N 1
ATOM 1527 C CA . ALA B 1 92 ? -5.621 -6.5 -14.281 1 95.31 92 ALA B CA 1
ATOM 1528 C C . ALA B 1 92 ? -4.891 -5.926 -13.07 1 95.31 92 ALA B C 1
ATOM 1530 O O . ALA B 1 92 ? -4.805 -4.707 -12.914 1 95.31 92 ALA B O 1
ATOM 1531 N N . PRO B 1 93 ? -4.398 -6.762 -12.195 1 96.19 93 PRO B N 1
ATOM 1532 C CA . PRO B 1 93 ? -3.635 -6.219 -11.07 1 96.19 93 PRO B CA 1
ATOM 1533 C C . PRO B 1 93 ? -2.307 -5.602 -11.5 1 96.19 93 PRO B C 1
ATOM 1535 O O . PRO B 1 93 ? -1.73 -6.004 -12.508 1 96.19 93 PRO B O 1
ATOM 1538 N N . VAL B 1 94 ? -1.909 -4.637 -10.703 1 93.19 94 VAL B N 1
ATOM 1539 C CA . VAL B 1 94 ? -0.577 -4.062 -10.859 1 93.19 94 VAL B CA 1
ATOM 1540 C C . VAL B 1 94 ? 0.325 -4.539 -9.719 1 93.19 94 VAL B C 1
ATOM 1542 O O . VAL B 1 94 ? -0.043 -4.441 -8.547 1 93.19 94 VAL B O 1
ATOM 1545 N N . ARG B 1 95 ? 1.494 -5.078 -10.117 1 94.75 95 ARG B N 1
ATOM 1546 C CA . ARG B 1 95 ? 2.451 -5.566 -9.125 1 94.75 95 ARG B CA 1
ATOM 1547 C C . ARG B 1 95 ? 3.709 -4.707 -9.109 1 94.75 95 ARG B C 1
ATOM 1549 O O . ARG B 1 95 ? 4.27 -4.398 -10.164 1 94.75 95 ARG B O 1
ATOM 1556 N N . THR B 1 96 ? 4.09 -4.281 -7.969 1 94.62 96 THR B N 1
ATOM 1557 C CA . THR B 1 96 ? 5.305 -3.492 -7.797 1 94.62 96 THR B CA 1
ATOM 1558 C C . THR B 1 96 ? 6.176 -4.07 -6.688 1 94.62 96 THR B C 1
ATOM 1560 O O . THR B 1 96 ? 5.711 -4.258 -5.562 1 94.62 96 THR B O 1
ATOM 1563 N N . VAL B 1 97 ? 7.441 -4.359 -7.012 1 95.25 97 VAL B N 1
ATOM 1564 C CA . VAL B 1 97 ? 8.383 -4.789 -5.984 1 95.25 97 VAL B CA 1
ATOM 1565 C C . VAL B 1 97 ? 8.859 -3.582 -5.18 1 95.25 97 VAL B C 1
ATOM 1567 O O . VAL B 1 97 ? 9.297 -2.582 -5.754 1 95.25 97 VAL B O 1
ATOM 1570 N N . MET B 1 98 ? 8.719 -3.773 -3.861 1 95.12 98 MET B N 1
ATOM 1571 C CA . MET B 1 98 ? 9.039 -2.633 -3.01 1 95.12 98 MET B CA 1
ATOM 1572 C C . MET B 1 98 ? 10.008 -3.035 -1.901 1 95.12 98 MET B C 1
ATOM 1574 O O . MET B 1 98 ? 10.023 -4.191 -1.474 1 95.12 98 MET B O 1
ATOM 1578 N N . GLU B 1 99 ? 10.766 -2.029 -1.527 1 93.56 99 GLU B N 1
ATOM 1579 C CA . GLU B 1 99 ? 11.695 -2.188 -0.412 1 93.56 99 GLU B CA 1
ATOM 1580 C C . GLU B 1 99 ? 11.344 -1.243 0.735 1 93.56 99 GLU B C 1
ATOM 1582 O O . GLU B 1 99 ? 10.984 -0.088 0.506 1 93.56 99 GLU B O 1
ATOM 1587 N N . ARG B 1 100 ? 11.5 -1.755 1.959 1 95.25 100 ARG B N 1
ATOM 1588 C CA . ARG B 1 100 ? 11.172 -0.955 3.135 1 95.25 100 ARG B CA 1
ATOM 1589 C C . ARG B 1 100 ? 12.148 0.21 3.293 1 95.25 100 ARG B C 1
ATOM 1591 O O . ARG B 1 100 ? 13.359 0.029 3.189 1 95.25 100 ARG B O 1
ATOM 1598 N N . GLY B 1 101 ? 11.539 1.42 3.477 1 93.62 101 GLY B N 1
ATOM 1599 C CA . GLY B 1 101 ? 12.367 2.555 3.84 1 93.62 101 GLY B CA 1
ATOM 1600 C C . GLY B 1 101 ? 12.797 2.539 5.293 1 93.62 101 GLY B C 1
ATOM 1601 O O . GLY B 1 101 ? 11.977 2.301 6.184 1 93.62 101 GLY B O 1
ATOM 1602 N N . VAL B 1 102 ? 14.125 2.547 5.633 1 87 102 VAL B N 1
ATOM 1603 C CA . VAL B 1 102 ? 14.602 2.564 7.012 1 87 102 VAL B CA 1
ATOM 1604 C C . VAL B 1 102 ? 15.344 3.869 7.285 1 87 102 VAL B C 1
ATOM 1606 O O . VAL B 1 102 ? 16.078 4.367 6.426 1 87 102 VAL B O 1
ATOM 1609 N N . GLY B 1 103 ? 14.82 4.672 8.188 1 72 103 GLY B N 1
ATOM 1610 C CA . GLY B 1 103 ? 15.516 5.871 8.617 1 72 103 GLY B CA 1
ATOM 1611 C C . GLY B 1 103 ? 16.859 5.586 9.25 1 72 103 GLY B C 1
ATOM 1612 O O . GLY B 1 103 ? 17.094 4.484 9.75 1 72 103 GLY B O 1
ATOM 1613 N N . GLY B 1 104 ? 17.953 6.18 8.773 1 50.69 104 GLY B N 1
ATOM 1614 C CA . GLY B 1 104 ? 19.328 6.121 9.266 1 50.69 104 GLY B CA 1
ATOM 1615 C C . GLY B 1 104 ? 19.422 6.27 10.773 1 50.69 104 GLY B C 1
ATOM 1616 O O . GLY B 1 104 ? 20.516 6.441 11.312 1 50.69 104 GLY B O 1
ATOM 1617 N N . ALA B 1 105 ? 18.578 6.352 11.789 1 42 105 ALA B N 1
ATOM 1618 C CA . ALA B 1 105 ? 19.328 6.527 13.031 1 42 105 ALA B CA 1
ATOM 1619 C C . ALA B 1 105 ? 20.406 5.461 13.18 1 42 105 ALA B C 1
ATOM 1621 O O . ALA B 1 105 ? 20.125 4.34 13.609 1 42 105 ALA B O 1
ATOM 1622 N N . THR B 1 106 ? 21.156 5.059 12.234 1 28.55 106 THR B N 1
ATOM 1623 C CA . THR B 1 106 ? 22.328 4.375 12.797 1 28.55 106 THR B CA 1
ATOM 1624 C C . THR B 1 106 ? 23.188 5.344 13.594 1 28.55 106 THR B C 1
ATOM 1626 O O . THR B 1 106 ? 23.391 6.484 13.18 1 28.55 106 THR B O 1
#

Solvent-accessible surface area (backbone atoms only — not comparable to full-atom values): 11212 Å² total; per-residue (Å²): 104,24,32,36,40,37,34,35,64,47,45,81,82,53,61,66,40,61,66,51,36,50,71,46,50,49,53,48,46,48,67,64,25,32,88,36,34,43,76,44,74,48,40,32,32,35,69,58,68,34,43,99,78,13,47,42,36,40,33,44,35,33,19,63,30,64,69,31,44,53,50,29,71,65,35,80,68,38,56,58,54,62,64,49,46,69,78,32,26,83,65,74,70,44,77,42,54,28,35,69,60,73,68,67,90,117,103,25,32,36,41,36,35,33,64,47,44,80,82,52,61,67,40,62,66,51,38,50,71,47,50,49,52,49,46,48,64,64,25,32,89,37,33,42,75,45,74,48,41,31,30,34,70,58,63,32,44,99,78,12,46,42,34,41,34,44,36,35,20,62,30,64,68,30,43,52,50,28,72,66,35,80,68,38,56,58,56,62,63,49,45,68,77,31,27,83,63,74,71,44,77,42,55,28,34,69,60,75,67,66,90,116

Secondary structure (DSSP, 8-state):
-EEEEEEEE--TT--B-HHHIIIIIHHHHHHHHGGGTEEEEEEEEESSTT-TT-EEEEEEEEESSHHHHHHHHHSTTHHHHHHGGGGTBSSPPEEEEEEE------/-EEEEEEEE--TT--B-HHHIIIIIHHHHHHHHGGGTEEEEEEEEESSTT-TT-EEEEEEEEESSHHHHHHHHHSTTHHHHHHGGGGTBSSPPEEEEEEE------

Organism: Mycolicibacterium smegmatis (strain ATCC 700084 / mc(2)155) (NCBI:txid246196)

pLDDT: mean 92.61, std 12.59, range [28.03, 98.75]

Radius of gyration: 17.34 Å; Cα contacts (8 Å, |Δi|>4): 431; chains: 2; bounding box: 41×47×35 Å

InterPro domains:
  IPR009799 EthD domain [PF07110] (17-90)
  IPR009799 EthD domain [TIGR02118] (1-99)
  IPR011008 Dimeric alpha-beta barrel [SSF54909] (1-99)

Sequence (212 aa):
MTMMLVHYVGNADSRFDRDYYMTEHVPLVERTWGPHGLRSAEVYFAAEAGEADGVITICLCHFEDRDAMEKALSAPETAAVMDDVANFTDIAPVRTVMERGVGGATMTMMLVHYVGNADSRFDRDYYMTEHVPLVERTWGPHGLRSAEVYFAAEAGEADGVITICLCHFEDRDAMEKALSAPETAAVMDDVANFTDIAPVRTVMERGVGGAT

=== Feature glossary ===
Key to the feature types in this record:

— What the protein is —

Primary structure: the covalent order of the twenty standard amino acids along the backbone. Two proteins with the same sequence will (almost always) fold to the same structure; two with 30% identity often share a fold but not the details.

Database cross-references. InterPro integrates a dozen domain/family signature databases into unified entries with residue-range hits. GO terms attach function/process/location labels with evidence codes. CATH codes position the fold in a four-level structural taxonomy. Organism is the NCBI-taxonomy species name.

— Where its atoms are —

The mmCIF block holds the 3D Cartesian coordinates of each backbone atom (N, Cα, C, O) in ångströms. mmCIF is the PDB's canonical archive format — a tagged-loop text representation of the atomic model.

Six rendered views show the 3D structure from the faces of a cube — i.e. along ±x, ±y, ±z. Rendering representation is drawn randomly per protein from cartoon (secondary-structure ribbons), sticks (backbone bonds), or molecular surface; coloring is either N→C rainbow (blue at the N-terminus through red at the C-terminus) or one color per chain.

— Local backbone conformation —

DSSP 8-state secondary structure assigns each residue one of H (α-helix), G (3₁₀-helix), I (π-helix), E (extended β-strand), B (isolated β-bridge), T (hydrogen-bonded turn), S (bend), or '-' (coil). The assignment is computed from backbone hydrogen-bond geometry via the Kabsch–Sander algorithm.

P-SEA three-state annotation labels each residue as helix, strand, or coil based purely on the geometry of the Cα trace. It serves as a fallback when the full backbone (and thus DSSP) is unavailable.

The φ/ψ torsion pair specifies the backbone conformation at each residue. φ rotates about the N–Cα bond, ψ about the Cα–C bond. Steric clashes forbid most of the (φ, ψ) plane — the allowed regions (α-helix basin, β-sheet basin, left-handed helix) are the Ramachandran-allowed regions.

— Global shape and packing —

The geometric summary reports three shape descriptors. Rg (radius of gyration) measures how spread out the Cα atoms are about their centre of mass; compact globular proteins have small Rg, elongated or unfolded ones large. Cα contacts (<8 Å, |i−j|>4) count long-range residue pairs in spatial proximity — high for tightly packed folds, near zero for rods or random coil. The bounding-box extents give the protein's footprint along x, y, z in Å.

Accessible surface area quantifies burial. A residue with SASA near zero is packed into the hydrophobic core; one with SASA >100 Å² sits on the surface. Computed here via the Shrake–Rupley numerical algorithm with a 1.4 Å probe.

Plot images: a contact map (which residues are close in 3D, as an N×N binary image), a Ramachandran scatter (backbone torsion angles, revealing secondary-structure composition at a glance), and — for AlphaFold structures — a PAE heatmap (pairwise prediction confidence).

— Structural neighborhood —

The Foldseek 3Di string encodes local tertiary geometry as a 20-letter alphabet — one character per residue — derived from the relative positions of nearby Cα atoms. Unlike the amino-acid sequence, 3Di is a direct function of the 3D structure, so two proteins with the same fold have similar 3Di strings even at low sequence identity.

Nearest PDB neighbors are the top structural matches found by Foldseek when searching this structure against the entire Protein Data Bank. Each hit reports a TM-score (0 to 1; >0.5 almost always implies the same fold) and an E-value. These are *structural* homologs — they may share no detectable sequence similarity.

— Confidence and disorder —

For AlphaFold models, the B-factor field carries pLDDT — the model's own estimate of local accuracy on a 0–100 scale. Regions with pLDDT<50 should be treated as essentially unmodeled; they often correspond to intrinsically disordered segments.

B-factor (Debye–Waller factor) reflects atomic displacement in the crystal lattice. It is an experimental observable (units Å²), not a prediction; low values mean the atom is pinned down, high values mean it moves or is heterogeneous across the crystal.

Predicted aligned error is AlphaFold's pairwise confidence. Unlike pLDDT (per-residue), PAE is per-residue-pair and captures whether two parts of the structure are correctly placed relative to each other. Units are ångströms of expected positional error.